Protein AF-A0A6A6YBE8-F1 (afdb_monomer_lite)

InterPro domains:
  IPR036770 Ankyrin repeat-containing domain superfamily [G3DSA:1.25.40.20] (28-156)
  IPR036770 Ankyrin repeat-containing domain superfamily [SSF48403] (63-148)

Radius of gyration: 17.6 Å; chains: 1; bounding box: 40×41×50 Å

pLDDT: mean 73.6, std 15.96, range [30.02, 95.69]

Secondary structure (DSSP, 8-state):
-------TTHHHHHHHHHHHHHHHTTT-S-TTHHHHHHHHHHHHHHHTT-TT--GGG-TT--GGGHHHHHHHHTT-HHHHHHHHHTT--TTS-BTTB-HHHHHHHTT-HHHHHHHHHSTT---HHHHHHHHHHHHHHT-HHHHHHHTSGGG------TTTHHHHHHHHHHH--HHHHHHHHHHHGGGTT-

Organism: NCBI:txid574789

Structure (mmCIF, N/CA/C/O backbone):
data_AF-A0A6A6YBE8-F1
#
_entry.id   AF-A0A6A6YBE8-F1
#
loop_
_atom_site.group_PDB
_atom_site.id
_atom_site.type_symbol
_atom_site.label_atom_id
_atom_site.label_alt_id
_atom_site.label_comp_id
_atom_site.label_asym_id
_atom_site.label_entity_id
_atom_site.label_seq_id
_atom_site.pdbx_PDB_ins_code
_atom_site.Cartn_x
_atom_site.Cartn_y
_atom_site.Cartn_z
_atom_site.occupancy
_atom_site.B_iso_or_equiv
_atom_site.auth_seq_id
_atom_site.auth_comp_id
_atom_site.auth_asym_id
_atom_site.auth_atom_id
_atom_site.pdbx_PDB_model_num
ATOM 1 N N . MET A 1 1 ? 16.160 31.502 24.053 1.00 34.19 1 MET A N 1
ATOM 2 C CA . MET A 1 1 ? 14.831 30.879 24.242 1.00 34.19 1 MET A CA 1
ATOM 3 C C . MET A 1 1 ? 14.571 29.941 23.073 1.00 34.19 1 MET A C 1
ATOM 5 O O . MET A 1 1 ? 14.098 30.380 22.036 1.00 34.19 1 MET A O 1
ATOM 9 N N . MET A 1 2 ? 14.978 28.678 23.199 1.00 30.02 2 MET A N 1
ATOM 10 C CA . MET A 1 2 ? 14.732 27.640 22.194 1.00 30.02 2 MET A CA 1
ATOM 11 C C . MET A 1 2 ? 13.639 26.716 22.728 1.00 30.02 2 MET A C 1
ATOM 13 O O . MET A 1 2 ? 13.696 26.283 23.878 1.00 30.02 2 MET A O 1
ATOM 17 N N . ALA A 1 3 ? 12.600 26.510 21.923 1.00 35.09 3 ALA A N 1
ATOM 18 C CA . ALA A 1 3 ? 11.398 25.796 22.313 1.00 35.09 3 ALA A CA 1
ATOM 19 C C . ALA A 1 3 ? 11.693 24.311 22.579 1.00 35.09 3 ALA A C 1
ATOM 21 O O . ALA A 1 3 ? 11.964 23.538 21.668 1.00 35.09 3 ALA A O 1
ATOM 22 N N . ASN A 1 4 ? 11.641 23.976 23.866 1.00 32.22 4 ASN A N 1
ATOM 23 C CA . ASN A 1 4 ? 11.248 22.717 24.494 1.00 32.22 4 ASN A CA 1
ATOM 24 C C . ASN A 1 4 ? 10.974 21.536 23.533 1.00 32.22 4 ASN A C 1
ATOM 26 O O . ASN A 1 4 ? 9.859 21.349 23.040 1.00 32.22 4 ASN A O 1
ATOM 30 N N . GLN A 1 5 ? 11.995 20.702 23.334 1.00 41.47 5 GLN A N 1
ATOM 31 C CA . GLN A 1 5 ? 11.849 19.317 22.898 1.00 41.47 5 GLN A CA 1
ATOM 32 C C . GLN A 1 5 ? 11.084 18.543 23.987 1.00 41.47 5 GLN A C 1
ATOM 34 O O . GLN A 1 5 ? 11.652 18.200 25.019 1.00 41.47 5 GLN A O 1
ATOM 39 N N . LYS A 1 6 ? 9.789 18.274 23.780 1.00 35.12 6 LYS A N 1
ATOM 40 C CA . LYS A 1 6 ? 9.013 17.320 24.593 1.00 35.12 6 LYS A CA 1
ATOM 41 C C . LYS A 1 6 ? 8.668 16.073 23.771 1.00 35.12 6 LYS A C 1
ATOM 43 O O . LYS A 1 6 ? 7.651 16.034 23.092 1.00 35.12 6 LYS A O 1
ATOM 48 N N . GLU A 1 7 ? 9.599 15.126 23.850 1.00 43.34 7 GLU A N 1
ATOM 49 C CA . GLU A 1 7 ? 9.521 13.655 23.921 1.00 43.34 7 GLU A CA 1
ATOM 50 C C . GLU A 1 7 ? 8.555 12.750 23.092 1.00 43.34 7 GLU A C 1
ATOM 52 O O . GLU A 1 7 ? 7.443 13.133 22.721 1.00 43.34 7 GLU A O 1
ATOM 57 N N . PRO A 1 8 ? 8.947 11.459 22.896 1.00 46.31 8 PRO A N 1
ATOM 58 C CA . PRO A 1 8 ? 8.328 10.439 22.026 1.00 46.31 8 PRO A CA 1
ATOM 59 C C . PRO A 1 8 ? 7.084 9.728 22.605 1.00 46.31 8 PRO A C 1
ATOM 61 O O . PRO A 1 8 ? 6.632 8.712 22.077 1.00 46.31 8 PRO A O 1
ATOM 64 N N . SER A 1 9 ? 6.485 10.247 23.677 1.00 45.66 9 SER A N 1
ATOM 65 C CA . SER A 1 9 ? 5.264 9.706 24.305 1.00 45.66 9 SER A CA 1
ATOM 66 C C . SER A 1 9 ? 3.971 10.040 23.535 1.00 45.66 9 SER A C 1
ATOM 68 O O . SER A 1 9 ? 2.908 9.477 23.796 1.00 45.66 9 SER A O 1
ATOM 70 N N . SER A 1 10 ? 4.060 10.920 22.537 1.00 58.06 10 SER A N 1
ATOM 71 C CA . SER A 1 10 ? 2.937 11.526 21.815 1.00 58.06 10 SER A CA 1
ATOM 72 C C . SER A 1 10 ? 2.569 10.827 20.495 1.00 58.06 10 SER A C 1
ATOM 74 O O . SER A 1 10 ? 1.403 10.869 20.100 1.00 58.06 10 SER A O 1
ATOM 76 N N . TYR A 1 11 ? 3.501 10.129 19.830 1.00 56.12 11 TYR A N 1
ATOM 77 C CA . TYR A 1 11 ? 3.247 9.516 18.513 1.00 56.12 11 TYR A CA 1
ATOM 78 C C . TYR A 1 11 ? 2.348 8.277 18.594 1.00 56.12 11 TYR A C 1
ATOM 80 O O . TYR A 1 11 ? 1.394 8.148 17.834 1.00 56.12 11 TYR A O 1
ATOM 88 N N . ARG A 1 12 ? 2.583 7.398 19.577 1.00 52.31 12 ARG A N 1
ATOM 89 C CA . ARG A 1 12 ? 1.739 6.219 19.838 1.00 52.31 12 ARG A CA 1
ATOM 90 C C . ARG A 1 12 ? 0.293 6.623 20.135 1.00 52.31 12 ARG A C 1
ATOM 92 O O . ARG A 1 12 ? -0.644 6.105 19.535 1.00 52.31 12 ARG A O 1
ATOM 99 N N . ALA A 1 13 ? 0.128 7.593 21.035 1.00 58.44 13 ALA A N 1
ATOM 100 C CA . ALA A 1 13 ? -1.174 8.151 21.382 1.00 58.44 13 ALA A CA 1
ATOM 101 C C . ALA A 1 13 ? -1.843 8.814 20.169 1.00 58.44 13 ALA A C 1
ATOM 103 O O . ALA A 1 13 ? -3.054 8.707 19.998 1.00 58.44 13 ALA A O 1
ATOM 104 N N . TRP A 1 14 ? -1.056 9.453 19.302 1.00 68.00 14 TRP A N 1
ATOM 105 C CA . TRP A 1 14 ? -1.542 10.044 18.064 1.00 68.00 14 TRP A CA 1
ATOM 106 C C . TRP A 1 14 ? -1.996 8.995 17.040 1.00 68.00 14 TRP A C 1
ATOM 108 O O . TRP A 1 14 ? -3.086 9.157 16.504 1.00 68.00 14 TRP A O 1
ATOM 118 N N . VAL A 1 15 ? -1.233 7.919 16.795 1.00 62.19 15 VAL A N 1
ATOM 119 C CA . VAL A 1 15 ? -1.611 6.853 15.842 1.00 62.19 15 VAL A CA 1
ATOM 120 C C . VAL A 1 15 ? -2.899 6.180 16.297 1.00 62.19 15 VAL A C 1
ATOM 122 O O . VAL A 1 15 ? -3.837 6.067 15.511 1.00 62.19 15 VAL A O 1
ATOM 125 N N . ILE A 1 16 ? -2.976 5.812 17.581 1.00 61.50 16 ILE A N 1
ATOM 126 C CA . ILE A 1 16 ? -4.188 5.240 18.178 1.00 61.50 16 ILE A CA 1
ATOM 127 C C . ILE A 1 16 ? -5.357 6.208 17.987 1.00 61.50 16 ILE A C 1
ATOM 129 O O . ILE A 1 16 ? -6.385 5.832 17.440 1.00 61.50 16 ILE A O 1
ATOM 133 N N . ARG A 1 17 ? -5.187 7.488 18.339 1.00 66.00 17 ARG A N 1
ATOM 134 C CA . ARG A 1 17 ? -6.252 8.489 18.214 1.00 66.00 17 ARG A CA 1
ATOM 135 C C . ARG A 1 17 ? -6.652 8.759 16.764 1.00 66.00 17 ARG A C 1
ATOM 137 O O . ARG A 1 17 ? -7.826 8.980 16.507 1.00 66.00 17 ARG A O 1
ATOM 144 N N . ALA A 1 18 ? -5.719 8.730 15.816 1.00 65.75 18 ALA A N 1
ATOM 145 C CA . ALA A 1 18 ? -6.004 8.898 14.395 1.00 65.75 18 ALA A CA 1
ATOM 146 C C . ALA A 1 18 ? -6.798 7.709 13.842 1.00 65.75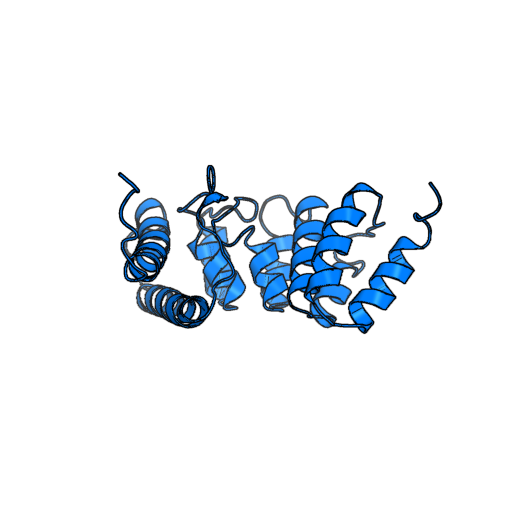 18 ALA A C 1
ATOM 148 O O . ALA A 1 18 ? -7.796 7.919 13.158 1.00 65.75 18 ALA A O 1
ATOM 149 N N . VAL A 1 19 ? -6.396 6.479 14.178 1.00 64.88 19 VAL A N 1
ATOM 150 C CA . VAL A 1 19 ? -7.096 5.251 13.780 1.00 64.88 19 VAL A CA 1
ATOM 151 C C . VAL A 1 19 ? -8.487 5.182 14.414 1.00 64.88 19 VAL A C 1
ATOM 153 O O . VAL A 1 19 ? -9.462 4.964 13.703 1.00 64.88 19 VAL A O 1
ATOM 156 N N . THR A 1 20 ? -8.609 5.447 15.715 1.00 64.44 20 THR A N 1
ATOM 157 C CA . THR A 1 20 ? -9.894 5.427 16.428 1.00 64.44 20 THR A CA 1
ATOM 158 C C . THR A 1 20 ? -10.835 6.540 15.951 1.00 64.44 20 THR A C 1
ATOM 160 O O . THR A 1 20 ? -11.986 6.264 15.617 1.00 64.44 20 THR A O 1
ATOM 163 N N . ASN A 1 21 ? -10.359 7.786 15.813 1.00 65.44 21 ASN A N 1
ATOM 164 C CA . ASN A 1 21 ? -11.192 8.898 15.327 1.00 65.44 21 ASN A CA 1
ATOM 165 C C . ASN A 1 21 ? -11.668 8.687 13.882 1.00 65.44 21 ASN A C 1
ATOM 167 O O . ASN A 1 21 ? -12.761 9.119 13.525 1.00 65.44 21 ASN A O 1
ATOM 171 N N . SER A 1 22 ? -10.865 7.999 13.064 1.00 65.19 22 SER A N 1
ATOM 172 C CA . SER A 1 22 ? -11.199 7.679 11.676 1.00 65.19 22 SER A CA 1
ATOM 173 C C . SER A 1 22 ? -12.444 6.809 11.532 1.00 65.19 22 SER A C 1
ATOM 175 O O . SER A 1 22 ? -13.043 6.801 10.459 1.00 65.19 22 SER A O 1
ATOM 177 N N . ILE A 1 23 ? -12.824 6.091 12.588 1.00 59.12 23 ILE A N 1
ATOM 178 C CA . ILE A 1 23 ? -13.926 5.127 12.608 1.00 59.12 23 ILE A CA 1
ATOM 179 C C . ILE A 1 23 ? -15.166 5.750 13.246 1.00 59.12 23 ILE A C 1
ATOM 181 O O . ILE A 1 23 ? -16.256 5.656 12.678 1.00 59.12 23 ILE A O 1
ATOM 185 N N . CYS A 1 24 ? -14.991 6.478 14.358 1.00 53.84 24 CYS A N 1
ATOM 186 C CA . CYS A 1 24 ? -16.082 7.171 15.051 1.00 53.84 24 CYS A CA 1
ATOM 187 C C . CYS A 1 24 ? -16.858 8.138 14.140 1.00 53.84 24 CYS A C 1
ATOM 189 O O . CYS A 1 24 ? -18.050 8.338 14.346 1.00 53.84 24 CYS A O 1
ATOM 191 N N . ASN A 1 25 ? -16.208 8.699 13.115 1.00 57.38 25 ASN A N 1
ATOM 192 C CA . ASN A 1 25 ? -16.832 9.637 12.181 1.00 57.38 25 ASN A CA 1
ATOM 193 C C . ASN A 1 25 ? -17.643 8.975 11.045 1.00 57.38 25 ASN A C 1
ATOM 195 O O . ASN A 1 25 ? -18.357 9.694 10.348 1.00 57.38 25 ASN A O 1
ATOM 199 N N . LYS A 1 26 ? -17.531 7.653 10.805 1.00 61.62 26 LYS A N 1
ATOM 200 C CA . LYS A 1 26 ? -18.147 7.005 9.623 1.00 61.62 26 LYS A CA 1
ATOM 201 C C . LYS A 1 26 ? -18.829 5.653 9.841 1.00 61.62 26 LYS A C 1
ATOM 203 O O . LYS A 1 26 ? -19.764 5.375 9.100 1.00 61.62 26 LYS A O 1
ATOM 208 N N . ILE A 1 27 ? -18.389 4.816 10.786 1.00 56.78 27 ILE A N 1
ATOM 209 C CA . ILE A 1 27 ? -18.871 3.418 10.872 1.00 56.78 27 ILE A CA 1
ATOM 210 C C . ILE A 1 27 ? -19.809 3.164 12.071 1.00 56.78 27 ILE A C 1
ATOM 212 O O . ILE A 1 27 ? -20.461 2.129 12.123 1.00 56.78 27 ILE A O 1
ATOM 216 N N . GLY A 1 28 ? -19.958 4.110 13.010 1.00 57.16 28 GLY A N 1
ATOM 217 C CA . GLY A 1 28 ? -20.715 3.860 14.251 1.00 57.16 28 GLY A CA 1
ATOM 218 C C . GLY A 1 28 ? -20.052 2.778 15.124 1.00 57.16 28 GLY A C 1
ATOM 219 O O . GLY A 1 28 ? -18.932 2.370 14.837 1.00 57.16 28 GLY A O 1
ATOM 220 N N . GLN A 1 29 ? -20.686 2.346 16.223 1.00 53.00 29 GLN A N 1
ATOM 221 C CA . GLN A 1 29 ? -20.168 1.235 17.045 1.00 53.00 29 GLN A CA 1
ATOM 222 C C . GLN A 1 29 ? -20.169 -0.059 16.213 1.00 53.00 29 GLN A C 1
ATOM 224 O O . GLN A 1 29 ? -21.221 -0.464 15.725 1.00 53.00 29 GLN A O 1
ATOM 229 N N . THR A 1 30 ? -19.004 -0.687 16.030 1.00 55.09 30 THR A N 1
ATOM 230 C CA . THR A 1 30 ? -18.836 -1.883 15.184 1.00 55.09 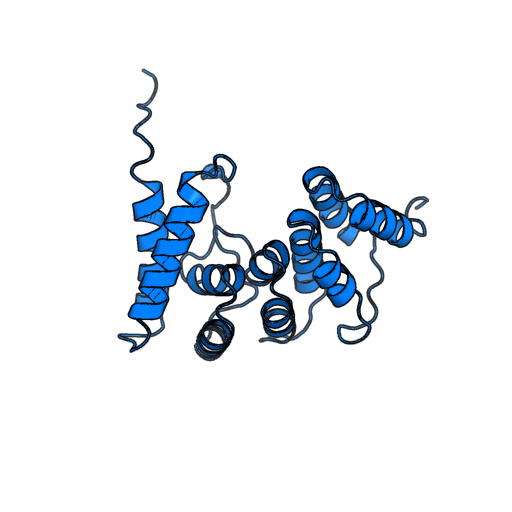30 THR A CA 1
ATOM 231 C C . THR A 1 30 ? -18.386 -3.097 15.992 1.00 55.09 30 THR A C 1
ATOM 233 O O . THR A 1 30 ? -17.534 -2.959 16.865 1.00 55.09 30 THR A O 1
ATOM 236 N N . ASP A 1 31 ? -18.813 -4.301 15.600 1.00 60.25 31 ASP A N 1
ATOM 237 C CA . ASP A 1 31 ? -18.272 -5.581 16.104 1.00 60.25 31 ASP A CA 1
ATOM 238 C C . ASP A 1 31 ? -16.769 -5.787 15.783 1.00 60.25 31 ASP A C 1
ATOM 240 O O . ASP A 1 31 ? -16.122 -6.699 16.298 1.00 60.25 31 ASP A O 1
ATOM 244 N N . ASP A 1 32 ? -16.186 -4.923 14.942 1.00 65.50 32 ASP A N 1
ATOM 245 C CA . ASP A 1 32 ? -14.790 -4.970 14.492 1.00 65.50 32 ASP A CA 1
ATOM 246 C C . ASP A 1 32 ? -13.799 -4.299 15.484 1.00 65.50 32 ASP A C 1
ATOM 248 O O . ASP A 1 32 ? -12.609 -4.167 15.185 1.00 65.50 32 ASP A O 1
ATOM 252 N N . ASP A 1 33 ? -14.244 -3.910 16.687 1.00 69.81 33 ASP A N 1
ATOM 253 C CA . ASP A 1 33 ? -13.429 -3.249 17.727 1.00 69.81 33 ASP A CA 1
ATOM 254 C C . ASP A 1 33 ? -12.136 -4.013 18.077 1.00 69.81 33 ASP A C 1
ATOM 256 O O . ASP A 1 33 ? -11.097 -3.413 18.374 1.00 69.81 33 ASP A O 1
ATOM 260 N N . SER A 1 34 ? -12.173 -5.348 18.018 1.00 76.69 34 SER A N 1
ATOM 261 C CA . SER A 1 34 ? -11.008 -6.210 18.256 1.00 76.69 34 SER A CA 1
ATOM 262 C C . SER A 1 34 ? -9.972 -6.126 17.127 1.00 76.69 34 SER A C 1
ATOM 264 O O . SER A 1 34 ? -8.777 -6.000 17.397 1.00 76.69 34 SER A O 1
ATOM 266 N N . VAL A 1 35 ? -10.422 -6.123 15.868 1.00 80.31 35 VAL A N 1
ATOM 267 C CA . VAL A 1 35 ? -9.581 -5.962 14.670 1.00 80.31 35 VAL A CA 1
ATOM 268 C C . VAL A 1 35 ? -8.937 -4.580 14.666 1.00 80.31 35 VAL A C 1
ATOM 270 O O . VAL A 1 35 ? -7.737 -4.449 14.434 1.00 80.31 35 VAL A O 1
ATOM 273 N N . ILE A 1 36 ? -9.716 -3.550 14.991 1.00 74.19 36 ILE A N 1
ATOM 274 C CA . ILE A 1 36 ? -9.254 -2.163 15.065 1.00 74.19 36 ILE A CA 1
ATOM 275 C C . ILE A 1 36 ? -8.169 -2.007 16.133 1.00 74.19 36 ILE A C 1
ATOM 277 O O . ILE A 1 36 ? -7.125 -1.404 15.869 1.00 74.19 36 ILE A O 1
ATOM 281 N N . ARG A 1 37 ? -8.386 -2.573 17.327 1.00 74.88 37 ARG A N 1
ATOM 282 C CA . ARG A 1 37 ? -7.392 -2.566 18.407 1.00 74.88 37 ARG A CA 1
ATOM 283 C C . ARG A 1 37 ? -6.104 -3.261 17.972 1.00 74.88 37 ARG A C 1
ATOM 285 O O . ARG A 1 37 ? -5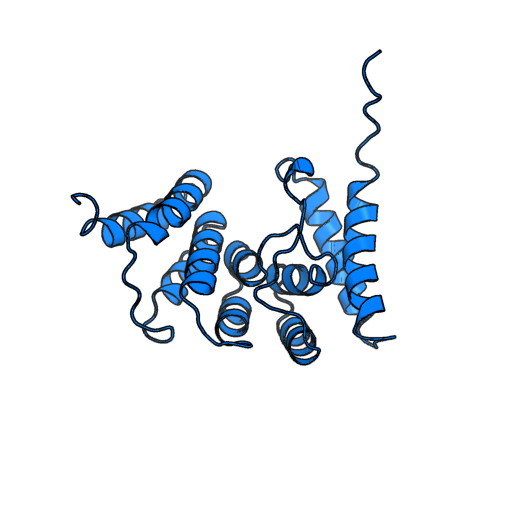.031 -2.695 18.154 1.00 74.88 37 ARG A O 1
ATOM 292 N N . ASN A 1 38 ? -6.218 -4.418 17.323 1.00 82.25 38 ASN A N 1
ATOM 293 C CA . ASN A 1 38 ? -5.069 -5.171 16.826 1.00 82.25 38 ASN A CA 1
ATOM 294 C C . ASN A 1 38 ? -4.281 -4.385 15.759 1.00 82.25 38 ASN A C 1
ATOM 296 O O . ASN A 1 38 ? -3.059 -4.287 15.832 1.00 82.25 38 ASN A O 1
ATOM 300 N N . ILE A 1 39 ? -4.968 -3.738 14.810 1.00 79.94 39 ILE A N 1
ATOM 301 C CA . ILE A 1 39 ? -4.339 -2.849 13.819 1.00 79.94 39 ILE A CA 1
ATOM 302 C C . ILE A 1 39 ? -3.593 -1.704 14.515 1.00 79.94 39 ILE A C 1
ATOM 304 O O . ILE A 1 39 ? -2.429 -1.441 14.206 1.00 79.94 39 ILE A O 1
ATOM 308 N N . ALA A 1 40 ? -4.238 -1.030 15.469 1.00 74.88 40 ALA A N 1
ATOM 309 C CA . ALA A 1 40 ? -3.627 0.076 16.197 1.00 74.88 40 ALA A CA 1
ATOM 310 C C . ALA A 1 40 ? -2.381 -0.377 16.979 1.00 74.88 40 ALA A C 1
ATOM 312 O O . ALA A 1 40 ? -1.356 0.305 16.947 1.00 74.88 40 ALA A O 1
ATOM 313 N N . GLU A 1 41 ? -2.438 -1.535 17.637 1.00 75.88 41 GLU A N 1
ATOM 314 C CA . GLU A 1 41 ? -1.317 -2.120 18.377 1.00 75.88 41 GLU A CA 1
ATOM 315 C C . GLU A 1 41 ? -0.152 -2.499 17.457 1.00 75.88 41 GLU A C 1
ATOM 317 O O . GLU A 1 41 ? 0.987 -2.106 17.723 1.00 75.88 41 GLU A O 1
ATOM 322 N N . GLN A 1 42 ? -0.420 -3.183 16.343 1.00 80.75 42 GLN A N 1
ATOM 323 C CA . GLN A 1 42 ? 0.612 -3.575 15.381 1.00 80.75 42 GLN A CA 1
ATOM 324 C C . GLN A 1 42 ? 1.320 -2.364 14.772 1.00 80.75 42 GLN A C 1
ATOM 326 O O . GLN A 1 42 ? 2.551 -2.338 14.712 1.00 80.75 42 GLN A O 1
ATOM 331 N N . LEU A 1 43 ? 0.580 -1.312 14.405 1.00 72.12 43 LEU A N 1
ATOM 332 C CA . LEU A 1 43 ? 1.200 -0.063 13.960 1.00 72.12 43 LEU A CA 1
ATOM 333 C C . LEU A 1 43 ? 2.065 0.557 15.061 1.00 72.12 43 LEU A C 1
ATOM 335 O O . LEU A 1 43 ? 3.186 0.983 14.794 1.00 72.12 43 LEU A O 1
ATOM 339 N N . CYS A 1 44 ? 1.596 0.581 16.311 1.00 68.06 44 CYS A N 1
ATOM 340 C CA . CYS A 1 44 ? 2.396 1.103 17.420 1.00 68.06 44 CYS A CA 1
ATOM 341 C C . CYS A 1 44 ? 3.737 0.370 17.566 1.00 68.06 44 CYS A C 1
ATOM 343 O O . CYS A 1 44 ? 4.741 1.011 17.870 1.00 68.06 44 CYS A O 1
ATOM 345 N N . HIS A 1 45 ? 3.763 -0.947 17.343 1.00 67.56 45 HIS A N 1
ATOM 346 C CA . HIS A 1 45 ? 4.993 -1.737 17.365 1.00 67.56 45 HIS A CA 1
ATOM 347 C C . HIS A 1 45 ? 5.920 -1.422 16.188 1.00 67.56 45 HIS A C 1
ATOM 349 O O . HIS A 1 45 ? 7.114 -1.223 16.406 1.00 67.56 45 HIS A O 1
ATOM 355 N N . LEU A 1 46 ? 5.380 -1.306 14.973 1.00 64.69 46 LEU A N 1
ATOM 356 C CA . LEU A 1 46 ? 6.146 -0.967 13.768 1.00 64.69 46 LEU A CA 1
ATOM 357 C C . LEU A 1 46 ? 6.796 0.421 13.860 1.00 64.69 46 LEU A C 1
ATOM 359 O O . LEU A 1 46 ? 7.950 0.600 13.477 1.00 64.69 46 LEU A O 1
ATOM 363 N N . TYR A 1 47 ? 6.086 1.397 14.429 1.00 59.06 47 TYR A N 1
ATOM 364 C CA . TYR A 1 47 ? 6.563 2.776 14.536 1.00 59.06 47 TYR A CA 1
ATOM 365 C C . TYR A 1 47 ? 7.387 3.075 15.791 1.00 59.06 47 TYR A C 1
ATOM 367 O O . TYR A 1 47 ? 7.987 4.143 15.877 1.00 59.06 47 TYR A O 1
ATOM 375 N N . ARG A 1 48 ? 7.483 2.141 16.747 1.00 55.81 48 ARG A N 1
ATOM 376 C CA . ARG A 1 48 ? 8.370 2.284 17.916 1.00 55.81 48 ARG A CA 1
ATOM 377 C C . ARG A 1 48 ? 9.850 2.377 17.524 1.00 55.81 48 ARG A C 1
ATOM 379 O O . ARG A 1 48 ? 10.634 2.920 18.292 1.00 55.81 48 ARG A O 1
ATOM 386 N N . ASN A 1 49 ? 10.194 1.872 16.338 1.00 47.97 49 ASN A N 1
ATOM 387 C CA . ASN A 1 49 ? 11.561 1.751 15.832 1.00 47.97 49 ASN A CA 1
ATOM 388 C C . ASN A 1 49 ? 11.811 2.580 14.555 1.00 47.97 49 ASN A C 1
ATOM 390 O O . ASN A 1 49 ? 12.880 2.475 13.961 1.00 47.97 49 ASN A O 1
ATOM 394 N N . ALA A 1 50 ? 10.823 3.349 14.080 1.00 46.91 50 ALA A N 1
ATOM 395 C CA . ALA A 1 50 ? 10.885 4.022 12.785 1.00 46.91 50 ALA A CA 1
ATOM 396 C C . ALA A 1 50 ? 11.173 5.526 12.938 1.00 46.91 50 ALA A C 1
ATOM 398 O O . ALA A 1 50 ? 10.255 6.343 12.952 1.00 46.91 50 ALA A O 1
ATOM 399 N N . ASP A 1 51 ? 12.453 5.904 12.947 1.00 42.25 51 ASP A N 1
ATOM 400 C CA . ASP A 1 51 ? 12.921 7.305 12.929 1.00 42.25 51 ASP A CA 1
ATOM 401 C C . ASP A 1 51 ? 12.669 8.037 11.585 1.00 42.25 51 ASP A C 1
ATOM 403 O O . ASP A 1 51 ? 13.129 9.159 11.373 1.00 42.25 51 ASP A O 1
ATOM 407 N N . HIS A 1 52 ? 11.939 7.432 10.637 1.00 43.44 52 HIS A N 1
ATOM 408 C CA . HIS A 1 52 ? 11.966 7.851 9.229 1.00 43.44 52 HIS A CA 1
ATOM 409 C C . HIS A 1 52 ? 10.754 8.675 8.738 1.00 43.44 52 HIS A C 1
ATOM 411 O O . HIS A 1 52 ? 10.773 9.168 7.605 1.00 43.44 52 HIS A O 1
ATOM 417 N N . PHE A 1 53 ? 9.711 8.871 9.555 1.00 48.44 53 PHE A N 1
ATOM 418 C CA . PHE A 1 53 ? 8.519 9.650 9.179 1.00 48.44 53 PHE A CA 1
ATOM 419 C C . PHE A 1 53 ? 8.491 10.997 9.905 1.00 48.44 53 PHE A C 1
ATOM 421 O O . PHE A 1 53 ? 7.911 11.146 10.979 1.00 48.44 53 PHE A O 1
ATOM 428 N N . THR A 1 54 ? 9.125 12.015 9.324 1.00 40.41 54 THR A N 1
ATOM 429 C CA . THR A 1 54 ? 9.098 13.366 9.894 1.00 40.41 54 THR A CA 1
ATOM 430 C C . THR A 1 54 ? 7.685 13.960 9.812 1.00 40.41 54 THR A C 1
ATOM 432 O O . THR A 1 54 ? 7.121 14.166 8.745 1.00 40.41 54 THR A O 1
ATOM 435 N N . TYR A 1 55 ? 7.112 14.278 10.976 1.00 38.28 55 TYR A N 1
ATOM 436 C CA . TYR A 1 55 ? 5.746 14.789 11.200 1.00 38.28 55 TYR A CA 1
ATOM 437 C C . TYR A 1 55 ? 5.386 16.083 10.429 1.00 38.28 55 TYR A C 1
ATOM 439 O O . TYR A 1 55 ? 4.219 16.466 10.342 1.00 38.28 55 TYR A O 1
ATOM 447 N N . ARG A 1 56 ? 6.382 16.784 9.870 1.00 34.31 56 ARG A N 1
ATOM 448 C CA . ARG A 1 56 ? 6.247 18.124 9.271 1.00 34.31 56 ARG A CA 1
ATOM 449 C C . ARG A 1 56 ? 5.579 18.149 7.889 1.00 34.31 56 ARG A C 1
ATOM 451 O O . ARG A 1 56 ? 5.156 19.219 7.470 1.00 34.31 56 ARG A O 1
ATOM 458 N N . SER A 1 57 ? 5.460 17.018 7.196 1.00 45.00 57 SER A N 1
ATOM 459 C CA . SER A 1 57 ? 4.993 16.939 5.799 1.00 45.00 57 SER A CA 1
ATOM 460 C C . SER A 1 57 ? 3.495 16.635 5.625 1.00 45.00 57 SER A C 1
ATOM 462 O O . SER A 1 57 ? 3.021 16.556 4.495 1.00 45.00 57 SER A O 1
ATOM 464 N N . PHE A 1 58 ? 2.715 16.505 6.707 1.00 50.78 58 PHE A N 1
ATOM 465 C CA . PHE A 1 58 ? 1.329 16.004 6.644 1.00 50.78 58 PHE A CA 1
ATOM 466 C C . PHE A 1 58 ? 0.222 17.076 6.718 1.00 50.78 58 PHE A C 1
ATOM 468 O O . PHE A 1 58 ? -0.909 16.771 7.115 1.00 50.78 58 PHE A O 1
ATOM 475 N N . GLN A 1 59 ? 0.496 18.331 6.337 1.00 48.31 59 GLN A N 1
ATOM 476 C CA . GLN A 1 59 ? -0.577 19.314 6.118 1.00 48.31 59 GLN A CA 1
ATOM 477 C C . GLN A 1 59 ? -1.496 18.824 4.979 1.00 48.31 59 GLN A C 1
ATOM 479 O O . GLN A 1 59 ? -1.032 18.538 3.881 1.00 48.31 59 GLN A O 1
ATOM 484 N N . GLY A 1 60 ? -2.800 18.678 5.254 1.00 57.28 60 GLY A N 1
ATOM 485 C CA . GLY A 1 60 ? -3.812 18.256 4.268 1.00 57.28 60 GLY A CA 1
ATOM 486 C C . GLY A 1 60 ? -4.124 16.751 4.197 1.00 57.28 60 GLY A C 1
ATOM 487 O O . GLY A 1 60 ? -4.971 16.351 3.402 1.00 57.28 60 GLY A O 1
ATOM 488 N N . CYS A 1 61 ? -3.498 15.902 5.022 1.00 67.56 61 CYS A N 1
ATOM 489 C CA . CYS A 1 61 ? -3.809 14.465 5.058 1.00 67.56 61 CYS A CA 1
ATOM 490 C C . CYS A 1 61 ? -5.128 14.170 5.793 1.00 67.56 61 CYS A C 1
ATOM 492 O O . CYS A 1 61 ? -5.405 14.723 6.861 1.00 67.56 61 CYS A O 1
ATOM 494 N N . SER A 1 62 ? -5.926 13.244 5.258 1.00 70.69 62 SER A N 1
ATOM 495 C CA . SER A 1 62 ? -7.191 12.834 5.869 1.00 70.69 62 SER A CA 1
ATOM 496 C C . SER A 1 62 ? -6.949 11.856 7.004 1.00 70.69 62 SER A C 1
ATOM 498 O O . SER A 1 62 ? -6.698 10.673 6.771 1.00 70.69 62 SER A O 1
ATOM 500 N N . ARG A 1 63 ? -7.105 12.329 8.242 1.00 69.81 63 ARG A N 1
ATOM 501 C CA . ARG A 1 63 ? -7.067 11.454 9.422 1.00 69.81 63 ARG A CA 1
ATOM 502 C C . ARG A 1 63 ? -8.181 10.413 9.373 1.00 69.81 63 ARG A C 1
ATOM 504 O O . ARG A 1 63 ? -7.928 9.271 9.731 1.00 69.81 63 ARG A O 1
ATOM 511 N N . ASP A 1 64 ? -9.328 10.759 8.786 1.00 73.31 64 ASP A N 1
ATOM 512 C CA . ASP A 1 64 ? -10.470 9.849 8.658 1.00 73.31 64 ASP A CA 1
ATOM 513 C C . ASP A 1 64 ? -10.287 8.712 7.650 1.00 73.31 64 ASP A C 1
ATOM 515 O O . ASP A 1 64 ? -11.176 7.881 7.524 1.00 73.31 64 ASP A O 1
ATOM 519 N N . ASN A 1 65 ? -9.173 8.664 6.914 1.00 81.56 65 ASN A N 1
ATOM 520 C CA . ASN A 1 65 ? -8.891 7.575 5.974 1.00 81.56 65 ASN A CA 1
ATOM 521 C C . ASN A 1 65 ? -7.699 6.711 6.419 1.00 81.56 65 ASN A C 1
ATOM 523 O O . ASN A 1 65 ? -7.314 5.761 5.741 1.00 81.56 65 ASN A O 1
ATOM 527 N N . THR A 1 66 ? -7.125 7.035 7.580 1.00 82.56 66 THR A N 1
ATOM 528 C CA . THR A 1 66 ? -5.935 6.389 8.145 1.00 82.56 66 THR A CA 1
ATOM 529 C C . THR A 1 66 ? -6.153 4.895 8.359 1.00 82.56 66 THR A C 1
ATOM 531 O O . THR A 1 66 ? -5.252 4.107 8.082 1.00 82.56 66 THR A O 1
ATOM 534 N N . ILE A 1 67 ? -7.354 4.491 8.792 1.00 85.19 67 ILE A N 1
ATOM 535 C CA . ILE A 1 67 ? -7.667 3.076 9.023 1.00 85.19 67 ILE A CA 1
ATOM 536 C C . ILE A 1 67 ? -7.617 2.242 7.737 1.00 85.19 67 ILE A C 1
ATOM 538 O O . ILE A 1 67 ? -7.177 1.096 7.776 1.00 85.19 67 ILE A O 1
ATOM 542 N N . LEU A 1 68 ? -7.985 2.819 6.587 1.00 89.62 68 LEU A N 1
ATOM 543 C CA . LEU A 1 68 ? -7.910 2.119 5.306 1.00 89.62 68 LEU A CA 1
ATOM 544 C C . LEU A 1 68 ? -6.454 1.852 4.913 1.00 89.62 68 LEU A C 1
ATOM 546 O O . LEU A 1 68 ? -6.122 0.731 4.534 1.00 89.62 68 LEU A O 1
ATOM 550 N N . ALA A 1 69 ? -5.576 2.849 5.052 1.00 88.31 69 ALA A N 1
ATOM 551 C CA . ALA A 1 69 ? -4.148 2.675 4.785 1.00 88.31 69 ALA A CA 1
ATOM 552 C C . ALA A 1 69 ? -3.484 1.695 5.770 1.00 88.31 69 ALA A C 1
ATOM 554 O O . ALA A 1 69 ? -2.662 0.877 5.365 1.00 88.31 69 ALA A O 1
ATOM 555 N N . ALA A 1 70 ? -3.885 1.728 7.042 1.00 85.94 70 ALA A N 1
ATOM 556 C CA . ALA A 1 70 ? -3.415 0.809 8.074 1.00 85.94 70 ALA A CA 1
ATOM 557 C C . ALA A 1 70 ? -3.797 -0.652 7.788 1.00 85.94 70 ALA A C 1
ATOM 559 O O . ALA A 1 70 ? -2.940 -1.534 7.786 1.00 85.94 70 ALA A O 1
ATOM 560 N N . ALA A 1 71 ? -5.077 -0.901 7.500 1.00 90.31 71 ALA A N 1
ATOM 561 C CA . ALA A 1 71 ? -5.574 -2.225 7.136 1.00 90.31 71 ALA A CA 1
ATOM 562 C C . ALA A 1 71 ? -4.879 -2.755 5.873 1.00 90.31 71 ALA A C 1
ATOM 564 O O . ALA A 1 71 ? -4.544 -3.936 5.798 1.00 90.31 71 ALA A O 1
ATOM 565 N N . ALA A 1 72 ? -4.620 -1.865 4.912 1.00 92.62 72 ALA A N 1
ATOM 566 C CA . ALA A 1 72 ? -3.929 -2.182 3.673 1.00 92.62 72 ALA A CA 1
ATOM 567 C C . ALA A 1 72 ? -2.464 -2.590 3.888 1.00 92.62 72 ALA A C 1
ATOM 569 O O . ALA A 1 72 ? -2.006 -3.572 3.304 1.00 92.62 72 ALA A O 1
ATOM 570 N N . TYR A 1 73 ? -1.749 -1.878 4.761 1.00 90.00 73 TYR A N 1
ATOM 571 C CA . TYR A 1 73 ? -0.373 -2.198 5.142 1.00 90.00 73 TYR A CA 1
ATOM 572 C C . TYR A 1 73 ? -0.266 -3.533 5.895 1.00 90.00 73 TYR A C 1
ATOM 574 O O . TYR A 1 73 ? 0.640 -4.319 5.646 1.00 90.00 73 TYR A O 1
ATOM 582 N N . LEU A 1 74 ? -1.206 -3.814 6.799 1.00 89.81 74 LEU A N 1
ATOM 583 C CA . LEU A 1 74 ? -1.193 -5.022 7.633 1.00 89.81 74 LEU A CA 1
ATOM 584 C C . LEU A 1 74 ? -1.924 -6.227 7.004 1.00 89.81 74 LEU A C 1
ATOM 586 O O . LEU A 1 74 ? -2.144 -7.230 7.675 1.00 89.81 74 LEU A O 1
ATOM 590 N N . ASN A 1 75 ? -2.311 -6.136 5.728 1.00 92.50 75 ASN A N 1
ATOM 591 C CA . ASN A 1 75 ? -2.964 -7.203 4.961 1.00 92.50 75 ASN A CA 1
ATOM 592 C C . ASN A 1 75 ? -4.343 -7.668 5.485 1.00 92.50 75 ASN A C 1
ATOM 594 O O . ASN A 1 75 ? -4.735 -8.820 5.296 1.00 92.50 75 ASN A O 1
ATOM 598 N N . TYR A 1 76 ? -5.127 -6.789 6.113 1.00 92.06 76 TYR A N 1
ATOM 599 C CA . TYR A 1 76 ? -6.481 -7.120 6.579 1.00 92.06 76 TYR A CA 1
ATOM 600 C C . TYR A 1 76 ? -7.500 -7.068 5.431 1.00 92.06 76 TYR A C 1
ATOM 602 O O . TYR A 1 76 ? -8.379 -6.210 5.408 1.00 92.06 76 TYR A O 1
ATOM 610 N N . GLN A 1 77 ? -7.395 -7.988 4.469 1.00 93.12 77 GLN A N 1
ATOM 611 C CA . GLN A 1 77 ? -8.133 -7.948 3.200 1.00 93.12 77 GLN A CA 1
ATOM 612 C C . GLN A 1 77 ? -9.653 -7.774 3.354 1.00 93.12 77 GLN A C 1
ATOM 614 O O . GLN A 1 77 ? -10.244 -6.912 2.699 1.00 93.12 77 GLN A O 1
ATOM 619 N N . ASP A 1 78 ? -10.301 -8.567 4.209 1.00 91.62 78 ASP A N 1
ATOM 620 C CA . ASP A 1 78 ? -11.758 -8.490 4.384 1.00 91.62 78 ASP A CA 1
ATOM 621 C C . ASP A 1 78 ? -12.187 -7.223 5.123 1.00 91.62 78 ASP A C 1
ATOM 623 O O . ASP A 1 78 ? -13.219 -6.631 4.802 1.00 91.62 78 ASP A O 1
ATOM 627 N N . PHE A 1 79 ? -11.355 -6.728 6.038 1.00 89.88 79 PHE A N 1
ATOM 628 C CA . PHE A 1 79 ? -11.593 -5.436 6.666 1.00 89.88 79 PHE A CA 1
ATOM 629 C C . PHE A 1 79 ? -11.399 -4.291 5.663 1.00 89.88 79 PHE A C 1
ATOM 631 O O . PHE A 1 79 ? -12.216 -3.378 5.609 1.00 89.88 79 PHE A O 1
ATOM 638 N N . THR A 1 80 ? -10.398 -4.365 4.780 1.00 92.12 80 THR A N 1
ATOM 639 C CA . THR A 1 80 ? -10.218 -3.405 3.680 1.00 92.12 80 THR A CA 1
ATOM 640 C C . THR A 1 80 ? -11.438 -3.377 2.753 1.00 92.12 80 THR A C 1
ATOM 642 O O . THR A 1 80 ? -11.894 -2.290 2.401 1.00 92.12 80 THR A O 1
ATOM 645 N N . LYS A 1 81 ? -12.022 -4.537 2.403 1.00 91.69 81 LYS A N 1
ATOM 646 C CA . LYS A 1 81 ? -13.291 -4.609 1.646 1.00 91.69 81 LYS A CA 1
ATOM 647 C C . LYS A 1 81 ? -14.412 -3.861 2.358 1.00 91.69 81 LYS A C 1
ATOM 649 O O . LYS A 1 81 ? -15.057 -3.014 1.744 1.00 91.69 81 LYS A O 1
ATOM 654 N N . LYS A 1 82 ? -14.624 -4.161 3.645 1.00 89.25 82 LYS A N 1
ATOM 655 C CA . LYS A 1 82 ? -15.650 -3.506 4.468 1.00 89.25 82 LYS A CA 1
ATOM 656 C C . LYS A 1 82 ? -15.451 -1.990 4.509 1.00 89.25 82 LYS A C 1
ATOM 658 O O . LYS A 1 82 ? -16.404 -1.245 4.309 1.00 89.25 82 LYS A O 1
ATOM 663 N N . LEU A 1 83 ? -14.221 -1.519 4.722 1.00 88.38 83 LEU A N 1
ATOM 664 C CA . LEU A 1 83 ? -13.909 -0.087 4.748 1.00 88.38 83 LEU A CA 1
ATOM 665 C C . LEU A 1 83 ? -14.247 0.585 3.410 1.00 88.38 83 LEU A C 1
ATOM 667 O O . LEU A 1 83 ? -14.909 1.617 3.391 1.00 88.38 83 LEU A O 1
ATOM 671 N N . LEU A 1 84 ? -13.873 -0.010 2.278 1.00 90.00 84 LEU A N 1
ATOM 672 C CA . LEU A 1 84 ? -14.235 0.542 0.967 1.00 90.00 84 LEU A CA 1
ATOM 673 C C . LEU A 1 84 ? -15.752 0.559 0.739 1.00 90.00 84 LEU A C 1
ATOM 675 O O . LEU A 1 84 ? -16.273 1.549 0.229 1.00 90.00 84 LEU A O 1
ATOM 679 N N . ALA A 1 85 ? -16.466 -0.491 1.158 1.00 88.88 85 ALA A N 1
ATOM 680 C CA . ALA A 1 85 ? -17.928 -0.548 1.082 1.00 88.88 85 ALA A CA 1
ATOM 681 C C . ALA A 1 85 ? -18.603 0.544 1.934 1.00 88.88 85 ALA A C 1
ATOM 683 O O . ALA A 1 85 ? -19.620 1.097 1.530 1.00 88.88 85 ALA A O 1
ATOM 684 N N . ASN A 1 86 ? -17.990 0.923 3.059 1.00 85.81 86 ASN A N 1
ATOM 685 C CA . ASN A 1 86 ? -18.429 2.023 3.925 1.00 85.81 86 ASN A CA 1
ATOM 686 C C . ASN A 1 86 ? -17.975 3.417 3.437 1.00 85.81 86 ASN A C 1
ATOM 688 O O . ASN A 1 86 ? -17.996 4.392 4.191 1.00 85.81 86 ASN A O 1
ATOM 692 N N . GLY A 1 87 ? -17.535 3.543 2.180 1.00 86.06 87 GLY A N 1
ATOM 693 C CA . GLY A 1 87 ? -17.223 4.834 1.565 1.00 86.06 87 GLY A CA 1
ATOM 694 C C . GLY A 1 87 ? -15.911 5.461 2.045 1.00 86.06 87 GLY A C 1
ATOM 695 O O . GLY A 1 87 ? -15.774 6.692 2.051 1.00 86.06 87 GLY A O 1
ATOM 696 N N . TYR A 1 88 ? -14.948 4.649 2.488 1.00 87.88 88 TYR A N 1
ATOM 697 C CA . TYR A 1 88 ? -13.562 5.097 2.628 1.00 87.88 88 TYR A CA 1
ATOM 698 C C . TYR A 1 88 ? -12.940 5.249 1.241 1.00 87.88 88 TYR A C 1
ATOM 700 O O . TYR A 1 88 ? -13.105 4.395 0.373 1.00 87.88 88 TYR A O 1
ATOM 708 N N . ASP A 1 89 ? -12.239 6.358 1.026 1.00 87.75 89 ASP A N 1
ATOM 709 C CA . ASP A 1 89 ? -11.755 6.737 -0.298 1.00 87.75 89 ASP A CA 1
ATOM 710 C C . ASP A 1 89 ? -10.337 6.175 -0.528 1.00 87.75 89 ASP A C 1
ATOM 712 O O . ASP A 1 89 ? -9.396 6.594 0.155 1.00 87.75 89 ASP A O 1
ATOM 716 N N . PRO A 1 90 ? -10.137 5.247 -1.483 1.00 88.44 90 PRO A N 1
ATOM 717 C CA . PRO A 1 90 ? -8.829 4.650 -1.760 1.00 88.44 90 PRO A CA 1
ATOM 718 C C . PRO A 1 90 ? -7.803 5.647 -2.323 1.00 88.44 90 PRO A C 1
ATOM 720 O O . PRO A 1 90 ? -6.608 5.350 -2.309 1.00 88.44 90 PRO A O 1
ATOM 723 N N . GLU A 1 91 ? -8.229 6.813 -2.817 1.00 86.38 91 GLU A N 1
ATOM 724 C CA . GLU A 1 91 ? -7.347 7.856 -3.354 1.00 86.38 91 GLU A CA 1
ATOM 725 C C . GLU A 1 91 ? -7.068 8.993 -2.363 1.00 86.38 91 GLU A C 1
ATOM 727 O O . GLU A 1 91 ? -6.319 9.931 -2.672 1.00 86.38 91 GLU A O 1
ATOM 732 N N . LYS A 1 92 ? -7.636 8.921 -1.156 1.00 85.62 92 LYS A N 1
ATOM 733 C CA . LYS A 1 92 ? -7.448 9.962 -0.154 1.00 85.62 92 LYS A CA 1
ATOM 734 C C . LYS A 1 92 ? -6.146 9.756 0.602 1.00 85.62 92 LYS A C 1
ATOM 736 O O . LYS A 1 92 ? -5.943 8.740 1.271 1.00 85.62 92 LYS A O 1
ATOM 741 N N . ASN A 1 93 ? -5.275 10.757 0.511 1.00 81.94 93 ASN A N 1
ATOM 742 C CA . ASN A 1 93 ? -3.966 10.711 1.142 1.00 81.94 93 ASN A CA 1
ATOM 743 C C . ASN A 1 93 ? -4.089 10.688 2.670 1.00 81.94 93 ASN A C 1
ATOM 745 O O . ASN A 1 93 ? -4.887 11.425 3.263 1.00 81.94 93 ASN A O 1
ATOM 749 N N . THR A 1 94 ? -3.268 9.859 3.297 1.00 79.69 94 THR A N 1
ATOM 750 C CA . THR A 1 94 ? -3.194 9.702 4.748 1.00 79.69 94 THR A CA 1
ATOM 751 C C . THR A 1 94 ? -1.784 10.048 5.222 1.00 79.69 94 THR A C 1
ATOM 753 O O . THR A 1 94 ? -0.867 10.163 4.408 1.00 79.69 94 THR A O 1
ATOM 756 N N . PRO A 1 95 ? -1.560 10.176 6.535 1.00 72.69 95 PRO A N 1
ATOM 757 C CA . PRO A 1 95 ? -0.206 10.286 7.073 1.00 72.69 95 PRO A CA 1
ATOM 758 C C . PRO A 1 95 ? 0.700 9.086 6.735 1.00 72.69 95 PRO A C 1
ATOM 760 O O . PRO A 1 95 ? 1.918 9.201 6.797 1.00 72.69 95 PRO A O 1
ATOM 763 N N . PHE A 1 96 ? 0.119 7.950 6.335 1.00 69.00 96 PHE A N 1
ATOM 764 C CA . PHE A 1 96 ? 0.832 6.768 5.842 1.00 69.00 96 PHE A CA 1
ATOM 765 C C . PHE A 1 96 ? 0.962 6.739 4.307 1.00 69.00 96 PHE A C 1
ATOM 767 O O . PHE A 1 96 ? 1.331 5.720 3.730 1.00 69.00 96 PHE A O 1
ATOM 774 N N . GLY A 1 97 ? 0.631 7.841 3.629 1.00 76.56 97 GLY A N 1
ATOM 775 C CA . GLY A 1 97 ? 0.508 7.901 2.178 1.00 76.56 97 GLY A CA 1
ATOM 776 C C . GLY A 1 97 ? -0.853 7.407 1.685 1.00 76.56 97 GLY A C 1
ATOM 777 O O . GLY A 1 97 ? -1.843 7.368 2.424 1.00 76.56 97 GLY A O 1
ATOM 778 N N . LEU A 1 98 ? -0.918 7.042 0.406 1.00 86.88 98 LEU A N 1
ATOM 779 C CA . LEU A 1 98 ? -2.112 6.430 -0.173 1.00 86.88 98 LEU A CA 1
ATOM 780 C C . LEU A 1 98 ? -2.253 4.975 0.298 1.00 86.88 98 LEU A C 1
ATOM 782 O O . LEU A 1 98 ? -1.247 4.267 0.345 1.00 86.88 98 LEU A O 1
ATOM 786 N N . PRO A 1 99 ? -3.479 4.479 0.546 1.00 91.00 99 PRO A N 1
ATOM 787 C CA . PRO A 1 99 ? -3.698 3.082 0.919 1.00 91.00 99 PRO A CA 1
ATOM 788 C C . PRO A 1 99 ? -3.040 2.074 -0.033 1.00 91.00 99 PRO A C 1
ATOM 790 O O . PRO A 1 99 ? -2.446 1.097 0.414 1.00 91.00 99 PRO A O 1
ATOM 793 N N . VAL A 1 100 ? -3.089 2.334 -1.346 1.00 92.44 100 VAL A N 1
ATOM 794 C CA . VAL A 1 100 ? -2.480 1.449 -2.355 1.00 92.44 100 VAL A CA 1
ATOM 795 C C . VAL A 1 100 ? -0.951 1.444 -2.282 1.00 92.44 100 VAL A C 1
ATOM 797 O O . VAL A 1 100 ? -0.328 0.409 -2.502 1.00 92.44 100 VAL A O 1
ATOM 800 N N . TRP A 1 101 ? -0.345 2.581 -1.926 1.00 90.00 101 TRP A N 1
ATOM 801 C CA . TRP A 1 101 ? 1.094 2.666 -1.695 1.00 90.00 101 TRP A CA 1
ATOM 802 C C . TRP A 1 101 ? 1.474 1.842 -0.463 1.00 90.00 101 TRP A C 1
ATOM 804 O O . TRP A 1 101 ? 2.411 1.057 -0.535 1.00 90.00 101 TRP A O 1
ATOM 814 N N . ALA A 1 102 ? 0.707 1.955 0.627 1.00 88.81 102 ALA A N 1
ATOM 815 C CA . ALA A 1 102 ? 0.961 1.231 1.871 1.00 88.81 102 ALA A CA 1
ATOM 816 C C . ALA A 1 102 ? 0.846 -0.296 1.702 1.00 88.81 102 ALA A C 1
ATOM 818 O O . ALA A 1 102 ? 1.719 -1.026 2.164 1.00 88.81 102 ALA A O 1
ATOM 819 N N . ALA A 1 103 ? -0.175 -0.780 0.982 1.00 93.75 103 ALA A N 1
ATOM 820 C CA . ALA A 1 103 ? -0.289 -2.201 0.637 1.00 93.75 103 ALA A CA 1
ATOM 821 C C . ALA A 1 103 ? 0.890 -2.687 -0.210 1.00 93.75 103 ALA A C 1
ATOM 823 O O . ALA A 1 103 ? 1.430 -3.760 0.044 1.00 93.75 103 ALA A O 1
ATOM 824 N N . ALA A 1 104 ? 1.298 -1.900 -1.208 1.00 92.12 104 ALA A N 1
ATOM 825 C CA . ALA A 1 104 ? 2.382 -2.286 -2.099 1.00 92.12 104 ALA A CA 1
ATOM 826 C C . ALA A 1 104 ? 3.748 -2.255 -1.404 1.00 92.12 104 ALA A C 1
ATOM 828 O O . ALA A 1 104 ? 4.562 -3.147 -1.621 1.00 92.12 104 ALA A O 1
ATOM 829 N N . PHE A 1 105 ? 3.972 -1.278 -0.525 1.00 87.62 105 PHE A N 1
ATOM 830 C CA . PHE A 1 105 ? 5.163 -1.188 0.315 1.00 87.62 105 PHE A CA 1
ATOM 831 C C . PHE A 1 105 ? 5.307 -2.376 1.269 1.00 87.62 105 PHE A C 1
ATOM 833 O O . PHE A 1 105 ? 6.428 -2.747 1.582 1.00 87.62 105 PHE A O 1
ATOM 840 N N . ALA A 1 106 ? 4.199 -2.974 1.708 1.00 88.94 106 ALA A N 1
ATOM 841 C CA . ALA A 1 106 ? 4.203 -4.191 2.519 1.00 88.94 106 ALA A CA 1
ATOM 842 C C . ALA A 1 106 ? 4.142 -5.494 1.689 1.00 88.94 106 ALA A C 1
ATOM 844 O O . ALA A 1 106 ? 4.159 -6.583 2.257 1.00 88.94 106 ALA A O 1
ATOM 845 N N . GLY A 1 107 ? 4.036 -5.403 0.357 1.00 91.62 107 GLY A N 1
ATOM 846 C CA . GLY A 1 107 ? 3.990 -6.566 -0.535 1.00 91.62 107 GLY A CA 1
ATOM 847 C C . GLY A 1 107 ? 2.640 -7.292 -0.575 1.00 91.62 107 GLY A C 1
ATOM 848 O O . GLY A 1 107 ? 2.552 -8.434 -1.029 1.00 91.62 107 GLY A O 1
ATOM 849 N N . ASN A 1 108 ? 1.565 -6.651 -0.114 1.00 95.25 108 ASN A N 1
ATOM 850 C CA . ASN A 1 108 ? 0.246 -7.265 0.038 1.00 95.25 108 ASN A CA 1
ATOM 851 C C . ASN A 1 108 ? -0.520 -7.306 -1.290 1.00 95.25 108 ASN A C 1
ATOM 853 O O . ASN A 1 108 ? -1.472 -6.549 -1.494 1.00 95.25 108 ASN A O 1
ATOM 857 N 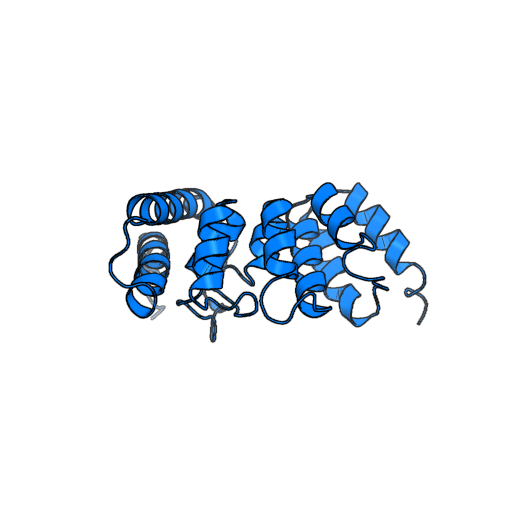N . ASN A 1 109 ? -0.117 -8.204 -2.193 1.00 95.12 109 ASN A N 1
ATOM 858 C CA . ASN A 1 109 ? -0.656 -8.327 -3.5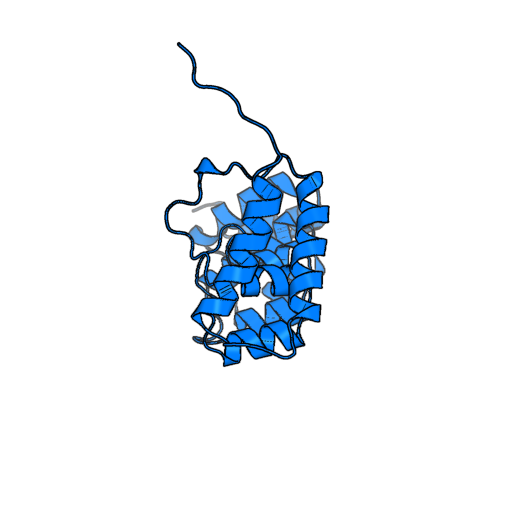54 1.00 95.12 109 ASN A CA 1
ATOM 859 C C . ASN A 1 109 ? -2.189 -8.293 -3.602 1.00 95.12 109 ASN A C 1
ATOM 861 O O . ASN A 1 109 ? -2.753 -7.445 -4.285 1.00 95.12 109 ASN A O 1
ATOM 865 N N . SER A 1 110 ? -2.872 -9.136 -2.822 1.00 94.88 110 SER A N 1
ATOM 866 C CA . SER A 1 110 ? -4.341 -9.215 -2.811 1.00 94.88 110 SER A CA 1
ATOM 867 C C . SER A 1 110 ? -5.015 -7.889 -2.450 1.00 94.88 110 SER A C 1
ATOM 869 O O . SER A 1 110 ? -6.068 -7.555 -2.991 1.00 94.88 110 SER A O 1
ATOM 871 N N . VAL A 1 111 ? -4.417 -7.115 -1.539 1.00 95.69 111 VAL A N 1
ATOM 872 C CA . VAL A 1 111 ? -4.951 -5.809 -1.135 1.00 95.69 111 VAL A CA 1
ATOM 873 C C . VAL A 1 111 ? -4.587 -4.721 -2.145 1.00 95.69 111 VAL A C 1
ATOM 875 O O . VAL A 1 111 ? -5.397 -3.830 -2.399 1.00 95.69 111 VAL A O 1
ATOM 878 N N . VAL A 1 112 ? -3.417 -4.815 -2.782 1.00 94.75 112 VAL A N 1
ATOM 879 C CA . VAL A 1 112 ? -3.045 -3.954 -3.914 1.00 94.75 112 VAL A CA 1
ATOM 880 C C . VAL A 1 112 ? -4.053 -4.103 -5.048 1.00 94.75 112 VAL A C 1
ATOM 882 O O . VAL A 1 112 ? -4.586 -3.093 -5.504 1.00 94.75 112 VAL A O 1
ATOM 885 N N . GLU A 1 113 ? -4.364 -5.333 -5.469 1.00 93.31 113 GLU A N 1
ATOM 886 C CA . GLU A 1 113 ? -5.359 -5.576 -6.522 1.00 93.31 113 GLU A CA 1
ATOM 887 C C . GLU A 1 113 ? -6.700 -4.945 -6.156 1.00 93.31 113 GLU A C 1
ATOM 889 O O . GLU A 1 113 ? -7.267 -4.171 -6.925 1.00 93.31 113 GLU A O 1
ATOM 894 N N . LEU A 1 114 ? -7.148 -5.203 -4.930 1.00 93.62 114 LEU A N 1
ATOM 895 C CA . LEU A 1 114 ? -8.411 -4.719 -4.406 1.00 93.62 114 LEU A CA 1
ATOM 896 C C . LEU A 1 114 ? -8.517 -3.187 -4.415 1.00 93.62 114 LEU A C 1
ATOM 898 O O . LEU A 1 114 ? -9.538 -2.639 -4.831 1.00 93.62 114 LEU A O 1
ATOM 902 N N . LEU A 1 115 ? -7.461 -2.486 -3.994 1.00 92.44 115 LEU A N 1
ATOM 903 C CA . LEU A 1 115 ? -7.404 -1.021 -3.974 1.00 92.44 115 LEU A CA 1
ATOM 904 C C . LEU A 1 115 ? -7.255 -0.406 -5.372 1.00 92.44 115 LEU A C 1
ATOM 906 O O . LEU A 1 115 ? -7.746 0.699 -5.619 1.00 92.44 115 LEU A O 1
ATOM 910 N N . LEU A 1 116 ? -6.601 -1.108 -6.301 1.00 91.00 116 LEU A N 1
ATOM 911 C CA . LEU A 1 116 ? -6.528 -0.690 -7.700 1.00 91.00 116 LEU A CA 1
ATOM 912 C C . LEU A 1 116 ? -7.891 -0.784 -8.380 1.00 91.00 116 LEU A C 1
ATOM 914 O O . LEU A 1 116 ? -8.252 0.117 -9.131 1.00 91.00 116 LEU A O 1
ATOM 918 N N . THR A 1 117 ? -8.652 -1.841 -8.102 1.00 88.94 117 THR A N 1
ATOM 919 C CA . THR A 1 117 ? -9.958 -2.077 -8.729 1.00 88.94 117 THR A CA 1
ATOM 920 C C . THR A 1 117 ? -11.121 -1.358 -8.044 1.00 88.94 117 THR A C 1
ATOM 922 O O . THR A 1 117 ? -12.224 -1.355 -8.579 1.00 88.94 117 THR A O 1
ATOM 925 N N . SER A 1 118 ? -10.914 -0.744 -6.876 1.00 85.50 118 SER A N 1
ATOM 926 C CA . SER A 1 118 ? -11.990 -0.099 -6.117 1.00 85.50 118 SER A CA 1
ATOM 927 C C . SER A 1 118 ? -12.352 1.305 -6.618 1.00 85.50 118 SER A C 1
ATOM 929 O O . SER A 1 118 ? -11.524 2.036 -7.171 1.00 85.50 118 SER A O 1
ATOM 931 N N . GLY A 1 119 ? -13.602 1.716 -6.379 1.00 75.19 119 GLY A N 1
ATOM 932 C CA . GLY A 1 119 ? -14.095 3.062 -6.684 1.00 75.19 119 GLY A CA 1
ATOM 933 C C . GLY A 1 119 ? -14.068 3.376 -8.181 1.00 75.19 119 GLY A C 1
ATOM 934 O O . GLY A 1 119 ? -14.709 2.695 -8.973 1.00 75.19 119 GLY A O 1
ATOM 935 N N . THR A 1 120 ? -13.300 4.397 -8.567 1.00 69.88 120 THR A N 1
ATOM 936 C CA . THR A 1 120 ? -13.133 4.885 -9.953 1.00 69.88 120 THR A CA 1
ATOM 937 C C . THR A 1 120 ? -12.353 3.937 -10.878 1.00 69.88 120 THR A C 1
ATOM 939 O O . THR A 1 120 ? -12.060 4.292 -12.019 1.00 69.88 120 THR A O 1
ATOM 942 N N . GLY A 1 121 ? -12.005 2.736 -10.406 1.00 76.31 121 GLY A N 1
ATOM 943 C CA . GLY A 1 121 ? -11.221 1.757 -11.149 1.00 76.31 121 GLY A CA 1
ATOM 944 C C . GLY A 1 121 ? -9.718 2.046 -11.140 1.00 76.31 121 GLY A C 1
ATOM 945 O O . GLY A 1 121 ? -9.195 2.792 -10.300 1.00 76.31 121 GLY A O 1
ATOM 946 N N . VAL A 1 122 ? -9.014 1.403 -12.073 1.00 81.69 122 VAL A N 1
ATOM 947 C CA . VAL A 1 122 ? -7.552 1.426 -12.168 1.00 81.69 122 VAL A CA 1
ATOM 948 C C . VAL A 1 122 ? -7.105 2.711 -12.859 1.00 81.69 122 VAL A C 1
ATOM 950 O O . VAL A 1 122 ? -7.199 2.842 -14.076 1.00 81.69 122 VAL A O 1
ATOM 953 N N . THR A 1 123 ? -6.582 3.660 -12.085 1.00 83.62 123 THR A N 1
ATOM 954 C CA . THR A 1 123 ? -6.019 4.906 -12.621 1.00 83.62 123 THR A CA 1
ATOM 955 C C . THR A 1 123 ? -4.499 4.806 -12.752 1.00 83.62 123 THR A C 1
ATOM 957 O O . THR A 1 123 ? -3.831 4.129 -11.961 1.00 83.62 123 THR A O 1
ATOM 960 N N . LEU A 1 124 ? -3.921 5.523 -13.726 1.00 79.50 124 LEU A N 1
ATOM 961 C CA . LEU A 1 124 ? -2.460 5.622 -13.872 1.00 79.50 124 LEU A CA 1
ATOM 962 C C . LEU A 1 124 ? -1.817 6.130 -12.575 1.00 79.50 124 LEU A C 1
ATOM 964 O O . LEU A 1 124 ? -0.786 5.620 -12.149 1.00 79.50 124 LEU A O 1
ATOM 968 N N . ARG A 1 125 ? -2.475 7.081 -11.903 1.00 80.81 125 ARG A N 1
ATOM 969 C CA . ARG A 1 125 ? -2.048 7.617 -10.610 1.00 80.81 125 ARG A CA 1
ATOM 970 C C . ARG A 1 125 ? -1.937 6.515 -9.555 1.00 80.81 125 ARG A C 1
ATOM 972 O O . ARG A 1 125 ? -0.859 6.348 -8.990 1.00 80.81 125 ARG A O 1
ATOM 979 N N . LYS A 1 126 ? -3.003 5.736 -9.314 1.00 85.19 126 LYS A N 1
ATOM 980 C CA . LYS A 1 126 ? -2.981 4.628 -8.341 1.00 85.19 126 LYS A CA 1
ATOM 981 C C . LYS A 1 126 ? -1.875 3.621 -8.656 1.00 85.19 126 LYS A C 1
ATOM 983 O O . LYS A 1 126 ? -1.145 3.229 -7.749 1.00 85.19 126 LYS A O 1
ATOM 988 N N . ARG A 1 127 ? -1.711 3.251 -9.932 1.00 86.88 127 ARG A N 1
ATOM 989 C CA . ARG A 1 127 ? -0.638 2.342 -10.366 1.00 86.88 127 ARG A CA 1
ATOM 990 C C . ARG A 1 127 ? 0.749 2.915 -10.101 1.00 86.88 127 ARG A C 1
ATOM 992 O O . ARG A 1 127 ? 1.558 2.215 -9.511 1.00 86.88 127 ARG A O 1
ATOM 999 N N . CYS A 1 128 ? 1.024 4.173 -10.450 1.00 83.31 128 CYS A N 1
ATOM 1000 C CA . CYS A 1 128 ? 2.321 4.805 -10.174 1.00 83.31 128 CYS A CA 1
ATOM 1001 C C . CYS A 1 128 ? 2.662 4.793 -8.676 1.00 83.31 128 CYS A C 1
ATOM 1003 O O . CYS A 1 128 ? 3.792 4.479 -8.302 1.00 83.31 128 CYS A O 1
ATOM 1005 N N . PHE A 1 129 ? 1.685 5.080 -7.811 1.00 85.88 129 PHE A N 1
ATOM 1006 C CA . PHE A 1 129 ? 1.881 5.006 -6.363 1.00 85.88 129 PHE A CA 1
ATOM 1007 C C . PHE A 1 129 ? 2.095 3.576 -5.874 1.00 85.88 129 PHE A C 1
ATOM 1009 O O . PHE A 1 129 ? 2.999 3.344 -5.079 1.00 85.88 129 PHE A O 1
ATOM 1016 N N . ALA A 1 130 ? 1.326 2.610 -6.370 1.00 89.44 130 ALA A N 1
ATOM 1017 C CA . ALA A 1 130 ? 1.538 1.207 -6.041 1.00 89.44 130 ALA A CA 1
ATOM 1018 C C . ALA A 1 130 ? 2.943 0.743 -6.460 1.00 89.44 130 ALA A C 1
ATOM 1020 O O . ALA A 1 130 ? 3.626 0.081 -5.691 1.00 89.44 130 ALA A O 1
ATOM 1021 N N . ILE A 1 131 ? 3.414 1.145 -7.644 1.00 87.12 131 ILE A N 1
ATOM 1022 C CA . ILE A 1 131 ? 4.735 0.759 -8.155 1.00 87.12 131 ILE A CA 1
ATOM 1023 C C . ILE A 1 131 ? 5.832 1.383 -7.307 1.00 87.12 131 ILE A C 1
ATOM 1025 O O . ILE A 1 131 ? 6.777 0.697 -6.935 1.00 87.12 131 ILE A O 1
ATOM 1029 N N . SER A 1 132 ? 5.692 2.663 -6.960 1.00 82.56 132 SER A N 1
ATOM 1030 C CA . SER A 1 132 ? 6.622 3.318 -6.046 1.00 82.56 132 SER A CA 1
ATOM 1031 C C . SER A 1 132 ? 6.640 2.620 -4.684 1.00 82.56 132 SER A C 1
ATOM 1033 O O . SER A 1 132 ? 7.717 2.411 -4.138 1.00 82.56 132 SER A O 1
ATOM 1035 N N . GLY A 1 133 ? 5.485 2.209 -4.152 1.00 85.00 133 GLY A N 1
ATOM 1036 C CA . GLY A 1 133 ? 5.389 1.448 -2.904 1.00 85.00 133 GLY A CA 1
ATOM 1037 C C . GLY A 1 133 ? 6.086 0.091 -2.996 1.00 85.00 133 GLY A C 1
ATOM 1038 O O . GLY A 1 133 ? 6.983 -0.178 -2.207 1.00 85.00 133 GLY A O 1
ATOM 1039 N N . ALA A 1 134 ? 5.743 -0.718 -4.001 1.00 88.25 134 ALA A N 1
ATOM 1040 C CA . ALA A 1 134 ? 6.340 -2.034 -4.244 1.00 88.25 134 ALA A CA 1
ATOM 1041 C C . ALA A 1 134 ? 7.850 -1.956 -4.461 1.00 88.25 134 ALA A C 1
ATOM 1043 O O . ALA A 1 134 ? 8.584 -2.780 -3.917 1.00 88.25 134 ALA A O 1
ATOM 1044 N N . ALA A 1 135 ? 8.298 -0.942 -5.213 1.00 83.75 135 ALA A N 1
ATOM 1045 C CA . ALA A 1 135 ? 9.703 -0.618 -5.338 1.00 83.75 135 ALA A CA 1
ATOM 1046 C C . ALA A 1 135 ? 10.256 -0.378 -3.941 1.00 83.75 135 ALA A C 1
ATOM 1048 O O . ALA A 1 135 ? 10.990 -1.247 -3.507 1.00 83.75 135 ALA A O 1
ATOM 1049 N N . ASN A 1 136 ? 9.825 0.674 -3.223 1.00 79.94 136 ASN A N 1
ATOM 1050 C CA . ASN A 1 136 ? 10.296 1.069 -1.882 1.00 79.94 136 ASN A CA 1
ATOM 1051 C C . ASN A 1 136 ? 10.329 -0.073 -0.842 1.00 79.94 136 ASN A C 1
ATOM 1053 O O . ASN A 1 136 ? 11.234 -0.095 -0.012 1.00 79.94 136 ASN A O 1
ATOM 1057 N N . GLY A 1 137 ? 9.375 -1.005 -0.882 1.00 80.81 137 GLY A N 1
ATOM 1058 C CA . GLY A 1 137 ? 9.333 -2.180 -0.002 1.00 80.81 137 GLY A CA 1
ATOM 1059 C C . GLY A 1 137 ? 10.223 -3.348 -0.447 1.00 80.81 137 GLY A C 1
ATOM 1060 O O . GLY A 1 137 ? 10.415 -4.308 0.290 1.00 80.81 137 GLY A O 1
ATOM 1061 N N . GLY A 1 138 ? 10.783 -3.290 -1.656 1.00 84.81 138 GLY A N 1
ATOM 1062 C CA . GLY A 1 138 ? 11.620 -4.343 -2.228 1.00 84.81 138 GLY A CA 1
ATOM 1063 C C . GLY A 1 138 ? 10.833 -5.547 -2.757 1.00 84.81 138 GLY A C 1
ATOM 1064 O O . GLY A 1 138 ? 11.420 -6.610 -2.969 1.00 84.81 138 GLY A O 1
ATOM 1065 N N . HIS A 1 139 ? 9.526 -5.402 -2.989 1.00 89.19 139 HIS A N 1
ATOM 1066 C CA . HIS A 1 139 ? 8.617 -6.494 -3.336 1.00 89.19 139 HIS A CA 1
ATOM 1067 C C . HIS A 1 139 ? 8.507 -6.691 -4.852 1.00 89.19 139 HIS A C 1
ATOM 1069 O O . HIS A 1 139 ? 7.627 -6.142 -5.518 1.00 89.19 139 HIS A O 1
ATOM 1075 N N . LEU A 1 140 ? 9.402 -7.521 -5.397 1.00 87.44 140 LEU A N 1
ATOM 1076 C CA . LEU A 1 140 ? 9.483 -7.818 -6.832 1.00 87.44 140 LEU A CA 1
ATOM 1077 C C . LEU A 1 140 ? 8.185 -8.421 -7.398 1.00 87.44 140 LEU A C 1
ATOM 1079 O O . LEU A 1 140 ? 7.778 -8.071 -8.502 1.00 87.44 140 LEU A O 1
ATOM 1083 N N . ASP A 1 141 ? 7.507 -9.292 -6.649 1.00 91.06 141 ASP A N 1
ATOM 1084 C CA . ASP A 1 141 ? 6.263 -9.921 -7.112 1.00 91.06 141 ASP A CA 1
ATOM 1085 C C . ASP A 1 141 ? 5.134 -8.901 -7.247 1.00 91.06 141 ASP A C 1
ATOM 1087 O O . ASP A 1 141 ? 4.437 -8.870 -8.261 1.00 91.06 141 ASP A O 1
ATOM 1091 N N . THR A 1 142 ? 4.999 -8.009 -6.262 1.00 91.31 142 THR A N 1
ATOM 1092 C CA . THR A 1 142 ? 4.062 -6.883 -6.320 1.00 91.31 142 THR A CA 1
ATOM 1093 C C . THR A 1 142 ? 4.420 -5.936 -7.458 1.00 91.31 142 THR A C 1
ATOM 1095 O O . THR A 1 142 ? 3.538 -5.472 -8.176 1.00 91.31 142 THR A O 1
ATOM 1098 N N . PHE A 1 143 ? 5.710 -5.674 -7.673 1.00 88.69 143 PHE A N 1
ATOM 1099 C CA . PHE A 1 143 ? 6.176 -4.861 -8.790 1.00 88.69 143 PHE A CA 1
ATOM 1100 C C . PHE A 1 143 ? 5.754 -5.479 -10.130 1.00 88.69 143 PHE A C 1
ATOM 1102 O O . PHE A 1 143 ? 5.066 -4.827 -10.910 1.00 88.69 143 PHE A O 1
ATOM 1109 N N . ASN A 1 144 ? 6.054 -6.758 -10.368 1.00 88.38 144 ASN A N 1
ATOM 1110 C CA . ASN A 1 144 ? 5.671 -7.469 -11.592 1.00 88.38 144 ASN A CA 1
ATOM 1111 C C . ASN A 1 144 ? 4.148 -7.516 -11.788 1.00 88.38 144 ASN A C 1
ATOM 1113 O O . ASN A 1 144 ? 3.653 -7.311 -12.899 1.00 88.38 144 ASN A O 1
ATOM 1117 N N . LEU A 1 145 ? 3.395 -7.730 -10.706 1.00 90.75 145 LEU A N 1
ATOM 1118 C CA . LEU A 1 145 ? 1.936 -7.714 -10.717 1.00 90.75 145 LEU A CA 1
ATOM 1119 C C . LEU A 1 145 ? 1.393 -6.393 -11.285 1.00 90.75 145 LEU A C 1
ATOM 1121 O O . LEU A 1 145 ? 0.460 -6.396 -12.086 1.00 90.75 145 LEU A O 1
ATOM 1125 N N . LEU A 1 146 ? 2.005 -5.266 -10.924 1.00 88.31 146 LEU A N 1
ATOM 1126 C CA . LEU A 1 146 ? 1.571 -3.930 -11.336 1.00 88.31 146 LEU A CA 1
ATOM 1127 C C . LEU A 1 146 ? 1.830 -3.614 -12.810 1.00 88.31 146 LEU A C 1
ATOM 1129 O O . LEU A 1 146 ? 1.182 -2.715 -13.352 1.00 88.31 146 LEU A O 1
ATOM 1133 N N . PHE A 1 147 ? 2.723 -4.351 -13.470 1.00 84.81 147 PHE A N 1
ATOM 1134 C CA . PHE A 1 147 ? 2.941 -4.300 -14.921 1.00 84.81 147 PHE A CA 1
ATOM 1135 C C . PHE A 1 147 ? 2.107 -5.333 -15.686 1.00 84.81 147 PHE A C 1
ATOM 1137 O O . PHE A 1 147 ? 2.123 -5.342 -16.916 1.00 84.81 147 PHE A O 1
ATOM 1144 N N . SER A 1 148 ? 1.337 -6.173 -14.987 1.00 86.25 148 SER A N 1
ATOM 1145 C CA . SER A 1 148 ? 0.488 -7.172 -15.626 1.00 86.25 148 SER A CA 1
ATOM 1146 C C . SER A 1 148 ? -0.538 -6.517 -16.570 1.00 86.25 148 SER A C 1
ATOM 1148 O O . SER A 1 148 ? -1.156 -5.509 -16.201 1.00 86.25 148 SER A O 1
ATOM 1150 N N . PRO A 1 149 ? -0.803 -7.116 -17.752 1.00 81.88 149 PRO A N 1
ATOM 1151 C CA . PRO A 1 149 ? -1.797 -6.620 -18.708 1.00 81.88 149 PRO A CA 1
ATOM 1152 C C . PRO A 1 149 ? -3.202 -6.457 -18.118 1.00 81.88 149 PRO A C 1
ATOM 1154 O O . PRO A 1 149 ? -3.988 -5.662 -18.629 1.00 81.88 149 PRO A O 1
ATOM 1157 N N . ARG A 1 150 ? -3.513 -7.163 -17.017 1.00 85.75 150 ARG A N 1
ATOM 1158 C CA . ARG A 1 150 ? -4.804 -7.081 -16.311 1.00 85.75 150 ARG A CA 1
ATOM 1159 C C . ARG A 1 150 ? -5.165 -5.662 -15.860 1.00 85.75 150 ARG A C 1
ATOM 1161 O O . ARG A 1 150 ? -6.339 -5.336 -15.760 1.00 85.75 150 ARG A O 1
ATOM 1168 N N . PHE A 1 151 ? -4.166 -4.820 -15.596 1.00 83.19 151 PHE A N 1
ATOM 1169 C CA . PHE A 1 151 ? -4.359 -3.431 -15.173 1.00 83.19 151 PHE A CA 1
ATOM 1170 C C . PHE A 1 151 ? -4.267 -2.440 -16.341 1.00 83.19 151 PHE A C 1
ATOM 1172 O O . PHE A 1 151 ? -4.193 -1.230 -16.122 1.00 83.19 151 PHE A O 1
ATOM 1179 N N . GLY A 1 152 ? -4.244 -2.952 -17.575 1.00 79.00 152 GLY A N 1
ATOM 1180 C CA . GLY A 1 152 ? -3.970 -2.212 -18.800 1.00 79.00 152 GLY A CA 1
ATOM 1181 C C . GLY A 1 152 ? -2.478 -2.160 -19.129 1.00 79.00 152 GLY A C 1
ATOM 1182 O O . GLY A 1 152 ? -1.612 -2.290 -18.256 1.00 79.00 152 GLY A O 1
ATOM 1183 N N . HIS A 1 153 ? -2.167 -1.926 -20.402 1.00 71.62 153 HIS A N 1
ATOM 1184 C CA . HIS A 1 153 ? -0.792 -1.721 -20.840 1.00 71.62 153 HIS A CA 1
ATOM 1185 C C . HIS A 1 153 ? -0.274 -0.398 -20.269 1.00 71.62 153 HIS A C 1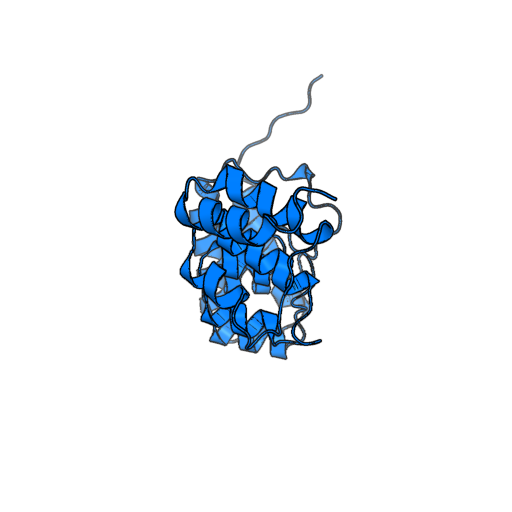
ATOM 1187 O O . HIS A 1 153 ? -0.798 0.668 -20.587 1.00 71.62 153 HIS A O 1
ATOM 1193 N N . MET A 1 154 ? 0.731 -0.459 -19.397 1.00 71.62 154 MET A N 1
ATOM 1194 C CA . MET A 1 154 ? 1.375 0.746 -18.887 1.00 71.62 154 MET A CA 1
ATOM 1195 C C . MET A 1 154 ? 2.691 0.946 -19.594 1.00 71.62 154 MET A C 1
ATOM 1197 O O . MET A 1 154 ? 3.572 0.093 -19.565 1.00 71.62 154 MET A O 1
ATOM 1201 N N . VAL A 1 155 ? 2.803 2.121 -20.186 1.00 68.56 155 VAL A N 1
ATOM 1202 C CA . VAL A 1 155 ? 4.041 2.625 -20.741 1.00 68.56 155 VAL A CA 1
ATOM 1203 C C . VAL A 1 155 ? 4.569 3.653 -19.741 1.00 68.56 155 VAL A C 1
ATOM 1205 O O . VAL A 1 155 ? 3.946 4.708 -19.599 1.00 68.56 155 VAL A O 1
ATOM 1208 N N . PRO A 1 156 ? 5.631 3.351 -18.972 1.00 67.19 156 PRO A N 1
ATOM 1209 C CA . PRO A 1 156 ? 6.192 4.321 -18.043 1.00 67.19 156 PRO A CA 1
ATOM 1210 C C . PRO A 1 156 ? 6.776 5.493 -18.839 1.00 67.19 156 PRO A C 1
ATOM 1212 O O . PRO A 1 156 ? 7.783 5.352 -19.520 1.00 67.19 156 PRO A O 1
ATOM 1215 N N . GLY A 1 157 ? 6.111 6.646 -18.778 1.00 68.69 157 GLY A N 1
ATOM 1216 C CA . GLY A 1 157 ? 6.596 7.886 -19.385 1.00 68.69 157 GLY A CA 1
ATOM 1217 C C . GLY A 1 157 ? 7.435 8.717 -18.412 1.00 68.69 157 GLY A C 1
ATOM 1218 O O . GLY A 1 157 ? 7.612 8.352 -17.247 1.00 68.69 157 GLY A O 1
ATOM 1219 N N . ASN A 1 158 ? 7.871 9.901 -18.853 1.00 64.75 158 ASN A N 1
ATOM 1220 C CA . ASN A 1 158 ? 8.647 10.835 -18.023 1.00 64.75 158 ASN A CA 1
ATOM 1221 C C . ASN A 1 158 ? 7.974 11.172 -16.681 1.00 64.75 158 ASN A C 1
ATOM 1223 O O . ASN A 1 158 ? 8.657 11.332 -15.677 1.00 64.75 158 ASN A O 1
ATOM 1227 N N . ALA A 1 159 ? 6.640 11.219 -16.618 1.00 62.75 159 ALA A N 1
ATOM 1228 C CA . ALA A 1 159 ? 5.916 11.470 -15.369 1.00 62.75 159 ALA A CA 1
ATOM 1229 C C . ALA A 1 159 ? 6.028 10.319 -14.348 1.00 62.75 159 ALA A C 1
ATOM 1231 O O . ALA A 1 159 ? 5.907 10.553 -13.151 1.00 62.75 159 ALA A O 1
ATOM 1232 N N . THR A 1 160 ? 6.271 9.083 -14.793 1.00 66.94 160 THR A N 1
ATOM 1233 C CA . THR A 1 160 ? 6.444 7.902 -13.928 1.00 66.94 160 THR A CA 1
ATOM 1234 C C . THR A 1 160 ? 7.879 7.804 -13.393 1.00 66.94 160 THR A C 1
ATOM 1236 O O . THR A 1 160 ? 8.108 7.253 -12.315 1.00 66.94 160 THR A O 1
ATOM 1239 N N . TYR A 1 161 ? 8.841 8.388 -14.116 1.00 69.62 161 TYR A N 1
ATOM 1240 C CA . TYR A 1 161 ? 10.273 8.303 -13.832 1.00 69.62 161 TYR A CA 1
ATOM 1241 C C . TYR A 1 161 ? 10.680 8.803 -12.431 1.00 69.62 161 TYR A C 1
ATOM 1243 O O . TYR A 1 161 ? 11.373 8.056 -11.739 1.00 69.62 161 TYR A O 1
ATOM 1251 N N . PRO A 1 162 ? 10.233 9.977 -11.932 1.00 68.69 162 PRO A N 1
ATOM 1252 C CA . PRO A 1 162 ? 10.581 10.429 -10.582 1.00 68.69 162 PRO A CA 1
ATOM 1253 C C . PRO A 1 162 ? 10.128 9.462 -9.479 1.00 68.69 162 PRO A C 1
ATOM 1255 O O . PRO A 1 162 ? 10.863 9.231 -8.522 1.00 68.69 162 PRO A O 1
ATOM 1258 N N . PHE A 1 163 ? 8.944 8.857 -9.629 1.00 67.88 163 PHE A N 1
ATOM 1259 C CA . PHE A 1 163 ? 8.372 7.937 -8.638 1.00 67.88 163 PHE A CA 1
ATOM 1260 C C . PHE A 1 163 ? 9.096 6.591 -8.590 1.00 67.88 163 PHE A C 1
ATOM 1262 O O . PHE A 1 163 ? 9.245 6.007 -7.514 1.00 67.88 163 PHE A O 1
ATOM 1269 N N . LEU A 1 164 ? 9.543 6.115 -9.756 1.00 69.38 164 LEU A N 1
ATOM 1270 C CA . LEU A 1 164 ? 10.396 4.939 -9.889 1.00 69.38 164 LEU A CA 1
ATOM 1271 C C . LEU A 1 164 ? 11.775 5.216 -9.290 1.00 69.38 164 LEU A C 1
ATOM 1273 O O . LEU A 1 164 ? 12.218 4.486 -8.411 1.00 69.38 164 LEU A O 1
ATOM 1277 N N . LYS A 1 165 ? 12.411 6.317 -9.700 1.00 69.44 165 LYS A N 1
ATOM 1278 C CA . LYS A 1 165 ? 13.755 6.717 -9.271 1.00 69.44 165 LYS A CA 1
ATOM 1279 C C . LYS A 1 165 ? 13.881 6.827 -7.746 1.00 69.44 165 LYS A C 1
ATOM 1281 O O . LYS A 1 165 ? 14.816 6.264 -7.187 1.00 69.44 165 LYS A O 1
ATOM 1286 N N . GLU A 1 166 ? 12.939 7.491 -7.073 1.00 64.94 166 GLU A N 1
ATOM 1287 C CA . GLU A 1 166 ? 12.952 7.629 -5.605 1.00 64.94 166 GLU A CA 1
ATOM 1288 C C . GLU A 1 166 ? 12.820 6.277 -4.890 1.00 64.94 166 GLU A C 1
ATOM 1290 O O . GLU A 1 166 ? 13.521 6.022 -3.912 1.00 64.94 166 GLU A O 1
ATOM 1295 N N . GLY A 1 167 ? 11.954 5.391 -5.396 1.00 63.53 167 GLY A N 1
ATOM 1296 C CA . GLY A 1 167 ? 11.814 4.041 -4.857 1.00 63.53 167 GLY A CA 1
ATOM 1297 C C . GLY A 1 167 ? 13.088 3.226 -5.041 1.00 63.53 167 GLY A C 1
ATOM 1298 O O . GLY A 1 167 ? 13.567 2.623 -4.094 1.00 63.53 167 GLY A O 1
ATOM 1299 N N . LEU A 1 168 ? 13.705 3.270 -6.219 1.00 67.00 168 LEU A N 1
ATOM 1300 C CA . LEU A 1 168 ? 14.916 2.503 -6.508 1.00 67.00 168 LEU A CA 1
ATOM 1301 C C . LEU A 1 168 ? 16.076 2.795 -5.550 1.00 67.00 168 LEU A C 1
ATOM 1303 O O . LEU A 1 168 ? 16.682 1.849 -5.048 1.00 67.00 168 LEU A O 1
ATOM 1307 N N . TYR A 1 169 ? 16.356 4.069 -5.253 1.00 64.75 169 TYR A N 1
ATOM 1308 C CA . TYR A 1 169 ? 17.474 4.439 -4.374 1.00 64.75 169 TYR A CA 1
ATOM 1309 C C . TYR A 1 169 ? 17.337 3.912 -2.942 1.00 64.75 169 TYR A C 1
ATOM 1311 O O . TYR A 1 169 ? 18.342 3.773 -2.251 1.00 64.75 169 TYR A O 1
ATOM 1319 N N . ARG A 1 170 ? 16.116 3.615 -2.485 1.00 63.44 170 ARG A N 1
ATOM 1320 C CA . ARG A 1 170 ? 15.841 3.231 -1.093 1.00 63.44 170 ARG A CA 1
ATOM 1321 C C . ARG A 1 170 ? 15.854 1.725 -0.843 1.00 63.44 170 ARG A C 1
ATOM 1323 O O . ARG A 1 170 ? 15.881 1.305 0.306 1.00 63.44 170 ARG A O 1
ATOM 1330 N N . THR A 1 171 ? 15.811 0.913 -1.895 1.00 65.25 171 THR A N 1
ATOM 1331 C CA . THR A 1 171 ? 15.358 -0.489 -1.772 1.00 65.25 171 THR A CA 1
ATOM 1332 C C . THR A 1 171 ? 16.476 -1.489 -1.688 1.00 65.25 171 THR A C 1
ATOM 1334 O O . THR A 1 171 ? 16.245 -2.626 -1.283 1.00 65.25 171 THR A O 1
ATOM 1337 N N . SER A 1 172 ? 17.673 -1.084 -2.118 1.00 64.62 172 SER A N 1
ATOM 1338 C CA . SER A 1 172 ? 18.840 -1.953 -2.253 1.00 64.62 172 SER A CA 1
ATOM 1339 C C . SER A 1 172 ? 18.539 -3.273 -2.989 1.00 64.62 172 SER A C 1
ATOM 1341 O O . SER A 1 172 ? 19.310 -4.222 -2.867 1.00 64.62 172 SER A O 1
ATOM 1343 N N . ASN A 1 173 ? 17.434 -3.360 -3.751 1.00 75.38 173 ASN A N 1
ATOM 1344 C CA . ASN A 1 173 ? 17.028 -4.557 -4.479 1.00 75.38 173 ASN A CA 1
ATOM 1345 C C . ASN A 1 173 ? 17.471 -4.421 -5.946 1.00 75.38 173 ASN A C 1
ATOM 1347 O O . ASN A 1 173 ? 16.802 -3.733 -6.728 1.00 75.38 173 ASN A O 1
ATOM 1351 N N . PRO A 1 174 ? 18.576 -5.079 -6.350 1.00 75.38 174 PRO A N 1
ATOM 1352 C CA . PRO A 1 174 ? 19.157 -4.898 -7.678 1.00 75.38 174 PRO A CA 1
ATOM 1353 C C . PRO A 1 174 ? 18.225 -5.379 -8.794 1.00 75.38 174 PRO A C 1
ATOM 1355 O O . PRO A 1 174 ? 18.221 -4.808 -9.875 1.00 75.38 174 PRO A O 1
ATOM 1358 N N . ARG A 1 175 ? 17.356 -6.366 -8.531 1.00 80.06 175 ARG A N 1
ATOM 1359 C CA . ARG A 1 175 ? 16.437 -6.893 -9.554 1.00 80.06 175 ARG A CA 1
ATOM 1360 C C . ARG A 1 175 ? 15.360 -5.886 -9.940 1.00 80.06 175 ARG A C 1
ATOM 1362 O O . ARG A 1 175 ? 15.044 -5.756 -11.118 1.00 80.06 175 ARG A O 1
ATOM 1369 N N . ILE A 1 176 ? 14.810 -5.172 -8.956 1.00 78.62 176 ILE A N 1
ATOM 1370 C CA . ILE A 1 176 ? 13.829 -4.108 -9.214 1.00 78.62 176 ILE A CA 1
ATOM 1371 C C . ILE A 1 176 ? 14.513 -2.953 -9.951 1.00 78.62 176 ILE A C 1
ATOM 1373 O O . ILE A 1 176 ? 13.935 -2.402 -10.889 1.00 78.62 176 ILE A O 1
ATOM 1377 N N . PHE A 1 177 ? 15.755 -2.624 -9.578 1.00 76.69 177 PHE A N 1
ATOM 1378 C CA . PHE A 1 177 ? 16.569 -1.632 -10.278 1.00 76.69 177 PHE A CA 1
ATOM 1379 C C . PHE A 1 177 ? 16.771 -1.990 -11.751 1.00 76.69 177 PHE A C 1
ATOM 1381 O O . PHE A 1 177 ? 16.382 -1.208 -12.618 1.00 76.69 177 PHE A O 1
ATOM 1388 N N . ASP A 1 178 ? 17.281 -3.186 -12.039 1.00 80.38 178 ASP A N 1
ATOM 1389 C CA . ASP A 1 178 ? 17.571 -3.637 -13.401 1.00 80.38 178 ASP A CA 1
ATOM 1390 C C . ASP A 1 178 ? 16.311 -3.667 -14.273 1.00 80.38 178 ASP A C 1
ATOM 1392 O O . ASP A 1 178 ? 16.316 -3.164 -15.399 1.00 80.38 178 ASP A O 1
ATOM 1396 N N . GLN A 1 179 ? 15.199 -4.190 -13.742 1.00 77.81 179 GLN A N 1
ATOM 1397 C CA . GLN A 1 179 ? 13.917 -4.185 -14.448 1.00 77.81 179 GLN A CA 1
ATOM 1398 C C . GLN A 1 179 ? 13.420 -2.768 -14.725 1.00 77.81 179 GLN A C 1
ATOM 1400 O O . GLN A 1 179 ? 12.957 -2.474 -15.826 1.00 77.81 179 GLN A O 1
ATOM 1405 N N . THR A 1 180 ? 13.521 -1.876 -13.744 1.00 74.56 180 THR A N 1
ATOM 1406 C CA . THR A 1 180 ? 13.056 -0.499 -13.897 1.00 74.56 180 THR A CA 1
ATOM 1407 C C . THR A 1 180 ? 13.900 0.262 -14.918 1.00 74.56 180 THR A C 1
ATOM 1409 O O . THR A 1 180 ? 13.349 0.946 -15.777 1.00 74.56 180 THR A O 1
ATOM 1412 N N . VAL A 1 181 ? 15.226 0.097 -14.891 1.00 76.06 181 VAL A N 1
ATOM 1413 C CA . VAL A 1 181 ? 16.135 0.654 -15.903 1.00 76.06 181 VAL A CA 1
ATOM 1414 C C . VAL A 1 181 ? 15.807 0.105 -17.291 1.00 76.06 181 VAL A C 1
ATOM 1416 O O . VAL A 1 181 ? 15.721 0.880 -18.241 1.00 76.06 181 VAL A O 1
ATOM 1419 N N . ALA A 1 182 ? 15.562 -1.202 -17.425 1.00 78.44 182 ALA A N 1
ATOM 1420 C CA . ALA A 1 182 ? 15.177 -1.810 -18.697 1.00 78.44 182 ALA A CA 1
ATOM 1421 C C . ALA A 1 182 ? 13.853 -1.244 -19.242 1.00 78.44 182 ALA A C 1
ATOM 1423 O O . ALA A 1 182 ? 13.765 -0.934 -20.430 1.00 78.44 182 ALA A O 1
ATOM 1424 N N . LEU A 1 183 ? 12.855 -1.050 -18.375 1.00 74.81 183 LEU A N 1
ATOM 1425 C CA . LEU A 1 183 ? 11.558 -0.461 -18.724 1.00 74.81 183 LEU A CA 1
ATOM 1426 C C . LEU A 1 183 ? 11.662 1.010 -19.155 1.00 74.81 183 LEU A C 1
ATOM 1428 O O . LEU A 1 183 ? 10.871 1.467 -19.976 1.00 74.81 183 LEU A O 1
ATOM 1432 N N . LEU A 1 184 ? 12.629 1.750 -18.609 1.00 70.44 184 LEU A N 1
ATOM 1433 C CA . LEU A 1 184 ? 12.834 3.177 -18.874 1.00 70.44 184 LEU A CA 1
ATOM 1434 C C . LEU A 1 184 ? 13.841 3.460 -19.994 1.00 70.44 184 LEU A C 1
ATOM 1436 O O . LEU A 1 184 ? 13.896 4.585 -20.486 1.00 70.44 184 LEU A O 1
ATOM 1440 N N . LYS A 1 185 ? 14.612 2.456 -20.427 1.00 71.88 185 LYS A N 1
ATOM 1441 C CA . LYS A 1 185 ? 15.616 2.562 -21.498 1.00 71.88 185 LYS A CA 1
ATOM 1442 C C . LYS A 1 185 ? 15.090 3.199 -22.799 1.00 71.88 185 LYS A C 1
ATOM 1444 O O . LYS A 1 185 ? 15.834 3.968 -23.399 1.00 71.88 185 LYS A O 1
ATOM 1449 N N . PRO A 1 186 ? 13.836 2.968 -23.239 1.00 69.38 186 PRO A N 1
ATOM 1450 C CA . PRO A 1 186 ? 13.287 3.654 -24.413 1.00 69.38 186 PRO A CA 1
ATOM 1451 C C . PRO A 1 186 ? 13.076 5.169 -24.228 1.00 69.38 186 PRO A C 1
ATOM 1453 O O . PRO A 1 186 ? 12.896 5.876 -25.214 1.00 69.38 186 PRO A O 1
ATOM 1456 N N . TYR A 1 187 ? 13.098 5.670 -22.988 1.00 62.69 187 TYR A N 1
ATOM 1457 C CA . TYR A 1 187 ? 12.766 7.051 -22.611 1.00 62.69 187 TYR A CA 1
ATOM 1458 C C . TYR A 1 187 ? 13.969 7.851 -22.085 1.00 62.69 187 TYR A C 1
ATOM 1460 O O . TYR A 1 187 ? 13.831 9.024 -21.761 1.00 62.69 187 TYR A O 1
ATOM 1468 N N . SER A 1 188 ? 15.167 7.259 -22.009 1.00 57.38 188 SER A N 1
ATOM 1469 C CA . SER A 1 188 ? 16.379 7.935 -21.513 1.00 57.38 188 SER A CA 1
ATOM 1470 C C . SER A 1 188 ? 17.048 8.877 -22.528 1.00 57.38 188 SER A C 1
ATOM 1472 O O . SER A 1 188 ? 18.133 9.391 -22.257 1.00 57.38 188 SER A O 1
ATOM 1474 N N . HIS A 1 189 ? 16.456 9.064 -23.711 1.00 50.66 189 HIS A N 1
ATOM 1475 C CA . HIS A 1 189 ? 17.021 9.844 -24.824 1.00 50.66 189 HIS A CA 1
ATOM 1476 C C . HIS A 1 189 ? 16.100 10.965 -25.339 1.00 50.66 189 HIS A C 1
ATOM 1478 O O . HIS A 1 189 ? 16.356 11.501 -26.413 1.00 50.66 189 HIS A O 1
ATOM 1484 N N . SER A 1 190 ? 15.048 11.319 -24.596 1.00 45.94 190 SER A N 1
ATOM 1485 C CA . SER A 1 190 ? 14.145 12.436 -24.922 1.00 45.94 190 SER A CA 1
ATOM 1486 C C . SER A 1 190 ? 14.378 13.644 -24.031 1.00 45.94 190 SER A C 1
ATOM 1488 O O . SER A 1 190 ? 14.325 13.438 -22.795 1.00 45.94 190 SER A O 1
#

Foldseek 3Di:
DDDDDDDDPVVLVVLLCLLVVLCVVFPPDDPCVVVSVVLSVVVSVVVVPDPDQDPPPPVQARSNLSNLLSCLLVLVLVVNVVCLVSPRQQCGQHSSGGSLLSNLLNLNQSSNCVSQCGDPHHDPVSLLSSLLSVLQNLPVVSNVSSCDCVSPHDQCAPVSVVSLVVSNVRRPNVVSVVVVCVSCVVHPPD

Sequence (190 aa):
MMANQKEPSSYRAWVIRAVTNSICNKIGQTDDDSVIRNIAEQLCHLYRNADHFTYRSFQGCSRDNTILAAAAYLNYQDFTKKLLANGYDPEKNTPFGLPVWAAAFAGNNSVVELLLTSGTGVTLRKRCFAISGAANGGHLDTFNLLFSPRFGHMVPGNATYPFLKEGLYRTSNPRIFDQTVALLKPYSHS